Protein AF-A0A6N7ZSV8-F1 (afdb_monomer)

Sequence (243 aa):
MASIGAPDHVEIAGYISRADKYRLNDGARDRIAETRRRAVWSIEQNLDVIRVPDVPIWVEWRGLPSFMNGDQGKTGFLAVANPTAEQVVSFITAWEDGQGARHAYAFASINLAAAYHHAYEARRFFSKIQDESLERIMGLVMVTISDGFSDELSILTDGDHRVNEAAMRDGSAEIPFILGVLESVLSPGALTVEGEDSPRALGWSAPKRSLVDRGRDVLGIGNPLEFRRKLDRETETAAITLL

Nearest PDB structures (foldseek):
  3kx8-assembly1_B  TM=3.728E-01  e=4.065E+00  Streptantibioticus cattleyicolor
  1u1z-assembly1_C  TM=4.025E-01  e=8.422E+00  Pseudomonas aeruginosa

Mean predicted aligned error: 10.38 Å

Solvent-accessible surface area (backbone atoms only — not comparable to full-atom values): 13277 Å² total; per-residue (Å²): 132,83,76,88,69,37,69,64,61,59,51,53,52,55,42,62,74,66,26,54,46,35,27,47,35,71,70,29,46,52,52,43,53,48,34,51,75,76,40,33,37,58,44,46,40,39,44,56,50,49,69,70,49,95,55,31,36,32,41,33,40,64,68,52,64,43,97,84,65,40,63,79,26,47,36,33,36,42,39,33,52,38,94,89,40,96,51,26,38,31,34,36,39,32,37,35,54,103,88,44,81,48,62,41,62,10,36,27,34,36,46,46,68,60,32,35,56,46,9,56,42,44,71,74,71,52,72,82,47,53,67,64,30,49,52,53,52,53,72,56,44,49,72,48,64,50,70,52,45,50,52,46,51,34,66,78,51,82,59,54,68,67,54,59,57,50,29,45,48,58,26,51,70,51,47,70,54,51,51,43,47,44,33,33,73,59,32,88,70,36,43,39,81,46,78,88,53,87,53,26,32,32,38,62,38,76,69,92,60,58,72,78,63,49,66,50,67,80,64,70,61,80,52,78,70,58,56,52,59,50,49,57,51,52,55,53,52,58,58,64,76,75,114

pLDDT: mean 79.36, std 18.71, range [31.38, 96.62]

Radius of gyration: 18.97 Å; Cα contacts (8 Å, |Δi|>4): 371; chains: 1; bounding box: 47×33×58 Å

Structure (mmCIF, N/CA/C/O backbone):
data_AF-A0A6N7ZSV8-F1
#
_entry.id   AF-A0A6N7ZSV8-F1
#
loop_
_atom_site.group_PDB
_atom_site.id
_atom_site.type_symbol
_atom_site.label_atom_id
_atom_site.label_alt_id
_atom_site.label_comp_id
_atom_site.label_asym_id
_atom_site.label_entity_id
_atom_site.label_seq_id
_atom_site.pdbx_PDB_ins_code
_atom_site.Cartn_x
_atom_site.Cartn_y
_atom_site.Cartn_z
_atom_site.occupancy
_atom_site.B_iso_or_equiv
_atom_site.auth_seq_id
_atom_site.auth_comp_id
_atom_site.auth_asym_id
_atom_site.auth_atom_id
_atom_site.pdbx_PDB_model_num
ATOM 1 N N . MET A 1 1 ? 16.690 -10.878 -29.462 1.00 31.38 1 MET A N 1
ATOM 2 C CA . MET A 1 1 ? 16.448 -9.571 -28.820 1.00 31.38 1 MET A CA 1
ATOM 3 C C . MET A 1 1 ? 16.159 -9.855 -27.362 1.00 31.38 1 MET A C 1
ATOM 5 O O . MET A 1 1 ? 15.151 -10.493 -27.096 1.00 31.38 1 MET A O 1
ATOM 9 N N . ALA A 1 2 ? 17.077 -9.512 -26.456 1.00 32.44 2 ALA A N 1
ATOM 10 C CA . ALA A 1 2 ? 16.773 -9.521 -25.027 1.00 32.44 2 ALA A CA 1
ATOM 11 C C . ALA A 1 2 ? 15.667 -8.485 -24.791 1.00 32.44 2 ALA A C 1
ATOM 13 O O . ALA A 1 2 ? 15.744 -7.394 -25.361 1.00 32.44 2 ALA A O 1
ATOM 14 N N . SER A 1 3 ? 14.609 -8.836 -24.062 1.00 37.69 3 SER A N 1
ATOM 15 C CA . SER A 1 3 ? 13.610 -7.842 -23.677 1.00 37.69 3 SER A CA 1
ATOM 16 C C . SER A 1 3 ? 14.299 -6.786 -22.822 1.00 37.69 3 SER A C 1
ATOM 18 O O . SER A 1 3 ? 14.966 -7.125 -21.848 1.00 37.69 3 SER A O 1
ATOM 20 N N . ILE A 1 4 ? 14.161 -5.521 -23.208 1.00 53.38 4 ILE A N 1
ATOM 21 C CA . ILE A 1 4 ? 14.447 -4.396 -22.320 1.00 53.38 4 ILE A CA 1
ATOM 22 C C . ILE A 1 4 ? 13.361 -4.460 -21.241 1.00 53.38 4 ILE A C 1
ATOM 24 O O . ILE A 1 4 ? 12.178 -4.418 -21.581 1.00 53.38 4 ILE A O 1
ATOM 28 N N . GLY A 1 5 ? 13.762 -4.690 -19.995 1.00 74.25 5 GLY A N 1
ATOM 29 C CA . GLY A 1 5 ? 12.863 -4.770 -18.846 1.00 74.25 5 GLY A CA 1
ATOM 30 C C . GLY A 1 5 ? 13.384 -5.731 -17.783 1.00 74.25 5 GLY A C 1
ATOM 31 O O . GLY A 1 5 ? 13.696 -6.886 -18.090 1.00 74.25 5 GLY A O 1
ATOM 32 N N . ALA A 1 6 ? 13.471 -5.261 -16.542 1.00 86.69 6 ALA A N 1
ATOM 33 C CA . ALA A 1 6 ? 13.816 -6.076 -15.390 1.00 86.69 6 ALA A CA 1
ATOM 34 C C . ALA A 1 6 ? 12.839 -7.263 -15.245 1.00 86.69 6 ALA A C 1
ATOM 36 O O . ALA A 1 6 ? 11.636 -7.109 -15.500 1.00 86.69 6 ALA A O 1
ATOM 37 N N . PRO A 1 7 ? 13.311 -8.453 -14.814 1.00 88.44 7 PRO A N 1
ATOM 38 C CA . PRO A 1 7 ? 12.452 -9.617 -14.564 1.00 88.44 7 PRO A CA 1
ATOM 39 C C . PRO A 1 7 ? 11.287 -9.320 -13.610 1.00 88.44 7 PRO A C 1
ATOM 41 O O . PRO A 1 7 ? 10.213 -9.909 -13.739 1.00 88.44 7 PRO A O 1
ATOM 44 N N . ASP A 1 8 ? 11.482 -8.362 -12.707 1.00 90.88 8 ASP A N 1
ATOM 45 C CA . ASP A 1 8 ? 10.499 -7.824 -11.773 1.00 90.88 8 ASP A CA 1
ATOM 46 C C . ASP A 1 8 ? 9.189 -7.410 -12.467 1.00 90.88 8 ASP A C 1
ATOM 48 O O . ASP A 1 8 ? 8.104 -7.695 -11.959 1.00 90.88 8 ASP A O 1
ATOM 52 N N . HIS A 1 9 ? 9.251 -6.825 -13.673 1.00 91.25 9 HIS A N 1
ATOM 53 C CA . HIS A 1 9 ? 8.053 -6.486 -14.453 1.00 91.25 9 HIS A CA 1
ATOM 54 C C . HIS A 1 9 ? 7.184 -7.718 -14.749 1.00 91.25 9 HIS A C 1
ATOM 56 O O . HIS A 1 9 ? 5.953 -7.664 -14.655 1.00 91.25 9 HIS A O 1
ATOM 62 N N . VAL A 1 10 ? 7.817 -8.841 -15.099 1.00 90.50 10 VAL A N 1
ATOM 63 C CA . VAL A 1 10 ? 7.128 -10.103 -15.404 1.00 90.50 10 VAL A CA 1
ATOM 64 C C . VAL A 1 10 ? 6.524 -10.695 -14.135 1.00 90.50 10 VAL A C 1
ATOM 66 O O . VAL A 1 10 ? 5.395 -11.190 -14.162 1.00 90.50 10 VAL A O 1
ATOM 69 N N . GLU A 1 11 ? 7.241 -10.612 -13.015 1.00 90.94 11 GLU A N 1
ATOM 70 C CA . GLU A 1 11 ? 6.754 -11.099 -11.727 1.00 90.94 11 GLU A CA 1
ATOM 71 C C . GLU A 1 11 ? 5.524 -10.310 -11.250 1.00 90.94 11 GLU A C 1
ATOM 73 O O . GLU A 1 11 ? 4.492 -10.908 -10.925 1.00 90.94 11 GLU A O 1
ATOM 78 N N . ILE A 1 12 ? 5.577 -8.974 -11.306 1.00 91.56 12 ILE A N 1
ATOM 79 C CA . ILE A 1 12 ? 4.450 -8.091 -10.969 1.00 91.56 12 ILE A CA 1
ATOM 80 C C . ILE A 1 12 ? 3.233 -8.412 -11.842 1.00 91.56 12 ILE A C 1
ATOM 82 O O . ILE A 1 12 ? 2.127 -8.595 -11.324 1.00 91.56 12 ILE A O 1
ATOM 86 N N . ALA A 1 13 ? 3.419 -8.546 -13.159 1.00 90.06 13 ALA A N 1
ATOM 87 C CA . ALA A 1 13 ? 2.342 -8.932 -14.069 1.00 90.06 13 ALA A CA 1
ATOM 88 C C . ALA A 1 13 ? 1.750 -10.307 -13.703 1.00 90.06 13 ALA A C 1
ATOM 90 O O . ALA A 1 13 ? 0.527 -10.495 -13.712 1.00 90.06 13 ALA A O 1
ATOM 91 N N . GLY A 1 14 ? 2.606 -11.254 -13.312 1.00 90.56 14 GLY A N 1
ATOM 92 C CA . GLY A 1 14 ? 2.216 -12.571 -12.820 1.00 90.56 14 GLY A CA 1
ATOM 93 C C . GLY A 1 14 ? 1.348 -12.508 -11.560 1.00 90.56 14 GLY A C 1
ATOM 94 O O . GLY A 1 14 ? 0.345 -13.225 -11.476 1.00 90.56 14 GLY A O 1
ATOM 95 N N . TYR A 1 15 ? 1.674 -11.646 -10.595 1.00 94.25 15 TYR A N 1
ATOM 96 C CA . TYR A 1 15 ? 0.838 -11.430 -9.410 1.00 94.25 15 TYR A CA 1
ATOM 97 C C . TYR A 1 15 ? -0.491 -10.757 -9.756 1.00 94.25 15 TYR A C 1
ATOM 99 O O . TYR A 1 15 ? -1.536 -11.259 -9.349 1.00 94.25 15 TYR A O 1
ATOM 107 N N . ILE A 1 16 ? -0.487 -9.698 -10.572 1.00 90.94 16 ILE A N 1
ATOM 108 C CA . ILE A 1 16 ? -1.715 -9.000 -10.997 1.00 90.94 16 ILE A CA 1
ATOM 109 C C . ILE A 1 16 ? -2.677 -9.949 -11.725 1.00 90.94 16 ILE A C 1
ATOM 111 O O . ILE A 1 16 ? -3.896 -9.846 -11.570 1.00 90.94 16 ILE A O 1
ATOM 115 N N . SER A 1 17 ? -2.159 -10.886 -12.525 1.00 88.69 17 SER A N 1
ATOM 116 C CA . SER A 1 17 ? -2.996 -11.850 -13.254 1.00 88.69 17 SER A CA 1
ATOM 117 C C . SER A 1 17 ? -3.768 -12.806 -12.335 1.00 88.69 17 SER A C 1
ATOM 119 O O . SER A 1 17 ? -4.871 -13.221 -12.685 1.00 88.69 17 SER A O 1
ATOM 121 N N . ARG A 1 18 ? -3.214 -13.104 -11.153 1.00 93.38 18 ARG A N 1
ATOM 122 C CA . ARG A 1 18 ? -3.757 -14.040 -10.154 1.00 93.38 18 ARG A CA 1
ATOM 123 C C . ARG A 1 18 ? -4.402 -13.340 -8.958 1.00 93.38 18 ARG A C 1
ATOM 125 O O . ARG A 1 18 ? -4.864 -14.018 -8.048 1.00 93.38 18 ARG A O 1
ATOM 132 N N . ALA A 1 19 ? -4.390 -12.010 -8.945 1.00 93.88 19 ALA A N 1
ATOM 133 C CA . ALA A 1 19 ? -4.879 -11.235 -7.824 1.00 93.88 19 ALA A CA 1
ATOM 134 C C . ALA A 1 19 ? -6.405 -11.250 -7.736 1.00 93.88 19 ALA A C 1
ATOM 136 O O . ALA A 1 19 ? -7.096 -11.176 -8.757 1.00 93.88 19 ALA A O 1
ATOM 137 N N . ASP A 1 20 ? -6.916 -11.215 -6.510 1.00 92.38 20 ASP A N 1
ATOM 138 C CA . ASP A 1 20 ? -8.278 -10.771 -6.255 1.00 92.38 20 ASP A CA 1
ATOM 139 C C . ASP A 1 20 ? -8.373 -9.275 -6.563 1.00 92.38 20 ASP A C 1
ATOM 141 O O . ASP A 1 20 ? -7.635 -8.458 -6.006 1.00 92.38 20 ASP A O 1
ATOM 145 N N . LYS A 1 21 ? -9.265 -8.915 -7.492 1.00 91.75 21 LYS A N 1
ATOM 146 C CA . LYS A 1 21 ? -9.353 -7.555 -8.037 1.00 91.75 21 LYS A CA 1
ATOM 147 C C . LYS A 1 21 ? -10.554 -6.813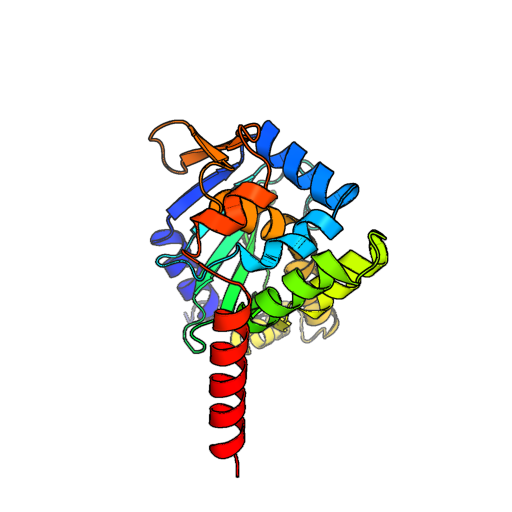 -7.482 1.00 91.75 21 LYS A C 1
ATOM 149 O O . LYS A 1 21 ? -11.696 -7.246 -7.651 1.00 91.75 21 LYS A O 1
ATOM 154 N N . TYR A 1 22 ? -10.287 -5.643 -6.923 1.00 91.19 22 TYR A N 1
ATOM 155 C CA . TYR A 1 22 ? -11.272 -4.759 -6.327 1.00 91.19 22 TYR A CA 1
ATOM 156 C C . TYR A 1 22 ? -11.181 -3.355 -6.912 1.00 91.19 22 TYR A C 1
ATOM 158 O O . TYR A 1 22 ? -10.102 -2.883 -7.265 1.00 91.19 22 TYR A O 1
ATOM 166 N N . ARG A 1 23 ? -12.318 -2.663 -6.975 1.00 91.44 23 ARG A N 1
ATOM 167 C CA . ARG A 1 23 ? -12.404 -1.250 -7.341 1.00 91.44 23 ARG A CA 1
ATOM 168 C C . ARG A 1 23 ? -13.088 -0.478 -6.225 1.00 91.44 23 ARG A C 1
ATOM 170 O O . ARG A 1 23 ? -14.247 -0.742 -5.928 1.00 91.44 23 ARG A O 1
ATOM 177 N N . LEU A 1 24 ? -12.408 0.502 -5.641 1.00 90.12 24 LEU A N 1
ATOM 178 C CA . LEU A 1 24 ? -13.038 1.419 -4.694 1.00 90.12 24 LEU A CA 1
ATOM 179 C C . LEU A 1 24 ? -14.025 2.310 -5.442 1.00 90.12 24 LEU A C 1
ATOM 181 O O . LEU A 1 24 ? -13.660 2.955 -6.430 1.00 90.12 24 LEU A O 1
ATOM 185 N N . ASN A 1 25 ? -15.267 2.357 -4.964 1.00 88.12 25 ASN A N 1
ATOM 186 C CA . ASN A 1 25 ? -16.210 3.357 -5.441 1.00 88.12 25 ASN A CA 1
ATOM 187 C C . ASN A 1 25 ? -15.860 4.745 -4.875 1.00 88.12 25 ASN A C 1
ATOM 189 O O . ASN A 1 25 ? -15.078 4.873 -3.926 1.00 88.12 25 ASN A O 1
ATOM 193 N N . ASP A 1 26 ? -16.444 5.792 -5.460 1.00 86.12 26 ASP A N 1
ATOM 194 C CA . ASP A 1 26 ? -16.131 7.180 -5.102 1.00 86.12 26 ASP A CA 1
ATOM 195 C C . ASP A 1 26 ? -16.370 7.464 -3.611 1.00 86.12 26 ASP A C 1
ATOM 197 O O . ASP A 1 26 ? -15.546 8.102 -2.962 1.00 86.12 26 ASP A O 1
ATOM 201 N N . GLY A 1 27 ? -17.442 6.916 -3.031 1.00 85.00 27 GLY A N 1
ATOM 202 C CA . GLY A 1 27 ? -17.765 7.106 -1.617 1.00 85.00 27 GLY A CA 1
ATOM 203 C C . GLY A 1 27 ? -16.734 6.488 -0.666 1.00 85.00 27 GLY A C 1
ATOM 204 O O . GLY A 1 27 ? -16.312 7.139 0.292 1.00 85.00 27 GLY A O 1
ATOM 205 N N . ALA A 1 28 ? -16.301 5.250 -0.926 1.00 86.38 28 ALA A N 1
ATOM 206 C CA . ALA A 1 28 ? -15.257 4.587 -0.141 1.00 86.38 28 ALA A CA 1
ATOM 207 C C . ALA A 1 28 ? -13.914 5.305 -0.282 1.00 86.38 28 ALA A C 1
ATOM 209 O O . ALA A 1 28 ? -13.263 5.613 0.719 1.00 86.38 28 ALA A O 1
ATOM 210 N N . ARG A 1 29 ? -13.541 5.635 -1.521 1.00 89.25 29 ARG A N 1
ATOM 211 C CA . ARG A 1 29 ? -12.333 6.394 -1.849 1.00 89.25 29 ARG A CA 1
ATOM 212 C C . ARG A 1 29 ? -12.285 7.720 -1.091 1.00 89.25 29 ARG A C 1
ATOM 214 O O . ARG A 1 29 ? -11.306 7.989 -0.399 1.00 89.25 29 ARG A O 1
ATOM 221 N N . ASP A 1 30 ? -13.339 8.528 -1.185 1.00 87.25 30 ASP A N 1
ATOM 222 C CA . ASP A 1 30 ? -13.387 9.858 -0.573 1.00 87.25 30 ASP A CA 1
ATOM 223 C C . ASP A 1 30 ? -13.354 9.774 0.952 1.00 87.25 30 ASP A C 1
ATOM 225 O O . ASP A 1 30 ? -12.707 10.588 1.611 1.00 87.25 30 ASP A O 1
ATOM 229 N N . ARG A 1 31 ? -13.985 8.748 1.532 1.00 85.94 31 ARG A N 1
ATOM 230 C CA . ARG A 1 31 ? -13.962 8.526 2.979 1.00 85.94 31 ARG A CA 1
ATOM 231 C C . ARG A 1 31 ? -12.576 8.149 3.497 1.00 85.94 31 ARG A C 1
ATOM 233 O O . ARG A 1 31 ? -12.170 8.635 4.558 1.00 85.94 31 ARG A O 1
ATOM 240 N N . ILE A 1 32 ? -11.850 7.307 2.767 1.00 88.81 32 ILE A N 1
ATOM 241 C CA . ILE A 1 32 ? -10.476 6.929 3.117 1.00 88.81 32 ILE A CA 1
ATOM 242 C C . ILE A 1 32 ? -9.543 8.129 2.920 1.00 88.81 32 ILE A C 1
ATOM 244 O O . ILE A 1 32 ? -8.746 8.436 3.807 1.00 88.81 32 ILE A O 1
ATOM 248 N N . ALA A 1 33 ? -9.697 8.878 1.823 1.00 88.19 33 ALA A N 1
ATOM 249 C CA . ALA A 1 33 ? -8.923 10.092 1.566 1.00 88.19 33 ALA A CA 1
ATOM 250 C C . ALA A 1 33 ? -9.135 11.151 2.658 1.00 88.19 33 ALA A C 1
ATOM 252 O O . ALA A 1 33 ? -8.180 11.768 3.128 1.00 88.19 33 ALA A O 1
ATOM 253 N N . GLU A 1 34 ? -10.374 11.333 3.105 1.00 87.31 34 GLU A N 1
ATOM 254 C CA . GLU A 1 34 ? -10.710 12.232 4.204 1.00 87.31 34 GLU A CA 1
ATOM 255 C C . GLU A 1 34 ? -10.117 11.755 5.536 1.00 87.31 34 GLU A C 1
ATOM 257 O O . GLU A 1 34 ? -9.558 12.560 6.281 1.00 87.31 34 GLU A O 1
ATOM 262 N N . THR A 1 35 ? -10.172 10.450 5.825 1.00 87.19 35 THR A N 1
ATOM 263 C CA . THR A 1 35 ? -9.526 9.869 7.016 1.00 87.19 35 THR A CA 1
ATOM 264 C C . THR A 1 35 ? -8.024 10.130 6.995 1.00 87.19 35 THR A C 1
ATOM 266 O O . THR A 1 35 ? -7.489 10.633 7.976 1.00 87.19 35 THR A O 1
ATOM 269 N N . ARG A 1 36 ? -7.354 9.902 5.860 1.00 87.56 36 ARG A N 1
ATOM 270 C CA . ARG A 1 36 ? -5.935 10.233 5.679 1.00 87.56 36 ARG A CA 1
ATOM 271 C C . ARG A 1 36 ? -5.650 11.714 5.958 1.00 87.56 36 ARG A C 1
ATOM 273 O O . ARG A 1 36 ? -4.657 12.024 6.600 1.00 87.56 36 ARG A O 1
ATOM 280 N N . ARG A 1 37 ? -6.492 12.635 5.479 1.00 86.31 37 ARG A N 1
ATOM 281 C CA . ARG A 1 37 ? -6.268 14.086 5.640 1.00 86.31 37 ARG A CA 1
ATOM 282 C C . ARG A 1 37 ? -6.565 14.593 7.044 1.00 86.31 37 ARG A C 1
ATOM 284 O O . ARG A 1 37 ? -5.912 15.522 7.498 1.00 86.31 37 ARG A O 1
ATOM 291 N N . ARG A 1 38 ? -7.598 14.060 7.700 1.00 85.81 38 ARG A N 1
ATOM 292 C CA . ARG A 1 38 ? -8.128 14.642 8.941 1.00 85.81 38 ARG A CA 1
ATOM 293 C C . ARG A 1 38 ? -7.885 13.808 10.183 1.00 85.81 38 ARG A C 1
ATOM 295 O O . ARG A 1 38 ? -7.926 14.371 11.270 1.00 85.81 38 ARG A O 1
ATOM 302 N N . ALA A 1 39 ? -7.657 12.510 10.032 1.00 90.00 39 ALA A N 1
ATOM 303 C CA . ALA A 1 39 ? -7.602 11.545 11.121 1.00 90.00 39 ALA A CA 1
ATOM 304 C C . ALA A 1 39 ? -6.615 10.402 10.829 1.00 90.00 39 ALA A C 1
ATOM 306 O O . ALA A 1 39 ? -6.934 9.239 11.061 1.00 90.00 39 ALA A O 1
ATOM 307 N N . VAL A 1 40 ? -5.415 10.719 10.328 1.00 90.56 40 VAL A N 1
ATOM 308 C CA . VAL A 1 40 ? -4.375 9.721 10.006 1.00 90.56 40 VAL A CA 1
ATOM 309 C C . VAL A 1 40 ? -3.994 8.844 11.208 1.00 90.56 40 VAL A C 1
ATOM 311 O O . VAL A 1 40 ? -3.765 7.651 11.040 1.00 90.56 40 VAL A O 1
ATOM 314 N N . TRP A 1 41 ? -4.083 9.370 12.434 1.00 90.56 41 TRP A N 1
ATOM 315 C CA . TRP A 1 41 ? -3.925 8.582 13.665 1.00 90.56 41 TRP A CA 1
ATOM 316 C C . TRP A 1 41 ? -4.931 7.437 13.780 1.00 90.56 41 TRP A C 1
ATOM 318 O O . TRP A 1 41 ? -4.678 6.465 14.479 1.00 90.56 41 TRP A O 1
ATOM 328 N N . SER A 1 42 ? -6.088 7.529 13.120 1.00 91.25 42 SER A N 1
ATOM 329 C CA . SER A 1 42 ? -7.040 6.425 13.064 1.00 91.25 42 SER A CA 1
ATOM 330 C C . SER A 1 42 ? -6.504 5.278 12.217 1.00 91.25 42 SER A C 1
ATOM 332 O O . SER A 1 42 ? -6.780 4.142 12.564 1.00 91.25 42 SER A O 1
ATOM 334 N N . ILE A 1 43 ? -5.756 5.551 11.148 1.00 91.56 43 ILE A N 1
ATOM 335 C CA . ILE A 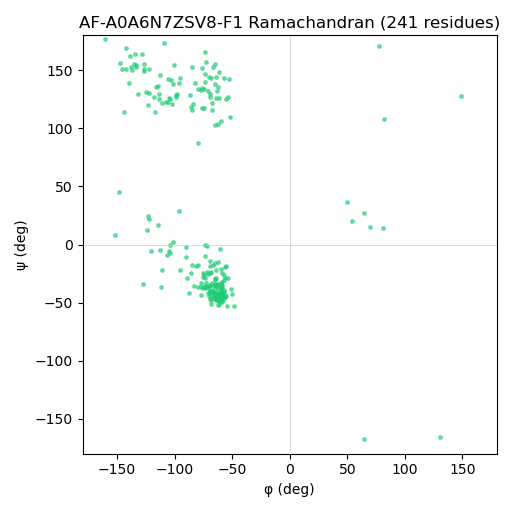1 43 ? -5.080 4.513 10.354 1.00 91.56 43 ILE A CA 1
ATOM 336 C C . ILE A 1 43 ? -3.973 3.908 11.228 1.00 91.56 43 ILE A C 1
ATOM 338 O O . ILE A 1 43 ? -3.973 2.723 11.526 1.00 91.56 43 ILE A O 1
ATOM 342 N N . GLU A 1 44 ? -3.120 4.749 11.822 1.00 94.69 44 GLU A N 1
ATOM 343 C CA . GLU A 1 44 ? -2.060 4.302 12.743 1.00 94.69 44 GLU A CA 1
ATOM 344 C C . GLU A 1 44 ? -2.563 3.353 13.852 1.00 94.69 44 GLU A C 1
ATOM 346 O O . GLU A 1 44 ? -1.941 2.341 14.171 1.00 94.69 44 GLU A O 1
ATOM 351 N N . GLN A 1 45 ? -3.721 3.667 14.434 1.00 94.19 45 GLN A N 1
ATOM 352 C CA . GLN A 1 45 ? -4.342 2.897 15.509 1.00 94.19 45 GLN A CA 1
ATOM 353 C C . GLN A 1 45 ? -4.965 1.573 15.071 1.00 94.19 45 GLN A C 1
ATOM 355 O O . GLN A 1 45 ? -5.384 0.821 15.951 1.00 94.19 45 GLN A O 1
ATOM 360 N N . ASN A 1 46 ? -5.087 1.304 13.772 1.00 91.81 46 ASN A N 1
ATOM 361 C CA . ASN A 1 46 ? -5.732 0.107 13.233 1.00 91.81 46 ASN A CA 1
ATOM 362 C C . ASN A 1 46 ? -4.815 -0.697 12.297 1.00 91.81 46 ASN A C 1
ATOM 364 O O . ASN A 1 46 ? -5.280 -1.651 11.674 1.00 91.81 46 ASN A O 1
ATOM 368 N N . LEU A 1 47 ? -3.509 -0.405 12.263 1.00 91.88 47 LEU A N 1
ATOM 369 C CA . LEU A 1 47 ? -2.544 -1.187 11.478 1.00 91.88 47 LEU A CA 1
ATOM 370 C C . LEU A 1 47 ? -2.532 -2.679 11.859 1.00 91.88 47 LEU A C 1
ATOM 372 O O . LEU A 1 47 ? -2.238 -3.535 11.029 1.00 91.88 47 LEU A O 1
ATOM 376 N N . ASP A 1 48 ? -2.916 -3.014 13.094 1.00 91.06 48 ASP A N 1
ATOM 377 C CA . ASP A 1 48 ? -3.076 -4.386 13.581 1.00 91.06 48 ASP A CA 1
ATOM 378 C C . ASP A 1 48 ? -4.291 -5.127 13.005 1.00 91.06 48 ASP A C 1
ATOM 380 O O . ASP A 1 48 ? -4.500 -6.296 13.335 1.00 91.06 48 ASP A O 1
ATOM 384 N N . VAL A 1 49 ? -5.101 -4.485 12.163 1.00 89.12 49 VAL A N 1
ATOM 385 C CA . VAL A 1 49 ? -6.173 -5.123 11.385 1.00 89.12 49 VAL A CA 1
ATOM 386 C C . VAL A 1 49 ? -5.637 -5.701 10.075 1.00 89.12 49 VAL A C 1
ATOM 388 O O . VAL A 1 49 ? -6.207 -6.661 9.559 1.00 89.12 49 VAL A O 1
ATOM 391 N N . ILE A 1 50 ? -4.521 -5.176 9.562 1.00 90.25 50 ILE A N 1
ATOM 392 C CA . ILE A 1 50 ? -3.895 -5.675 8.337 1.00 90.25 50 ILE A CA 1
ATOM 393 C C . ILE A 1 50 ? -3.398 -7.109 8.573 1.00 90.25 50 ILE A C 1
ATOM 395 O O . ILE A 1 50 ? -2.863 -7.460 9.630 1.00 90.25 50 ILE A O 1
ATOM 399 N N . ARG A 1 51 ? -3.616 -7.973 7.584 1.00 89.75 51 ARG A N 1
ATOM 400 C CA . ARG A 1 51 ? -3.213 -9.383 7.580 1.00 89.75 51 ARG A CA 1
ATOM 401 C C . ARG A 1 51 ? -2.410 -9.666 6.321 1.00 89.75 51 ARG A C 1
ATOM 403 O O . ARG A 1 51 ? -2.573 -8.973 5.318 1.00 89.75 51 ARG A O 1
ATOM 410 N N . VAL A 1 52 ? -1.558 -10.686 6.381 1.00 91.69 52 VAL A N 1
ATOM 411 C CA . VAL A 1 52 ? -0.905 -11.203 5.177 1.00 91.69 52 VAL A CA 1
ATOM 412 C C . VAL A 1 52 ? -1.995 -11.769 4.269 1.00 91.69 52 VAL A C 1
ATOM 414 O O . VAL A 1 52 ? -2.812 -12.555 4.751 1.00 91.69 52 VAL A O 1
ATOM 417 N N . PRO A 1 53 ? -2.071 -11.344 3.000 1.00 90.56 53 PRO A N 1
ATOM 418 C CA . PRO A 1 53 ? -3.116 -11.824 2.118 1.00 90.56 53 PRO A CA 1
ATOM 419 C C . PRO A 1 53 ? -2.783 -13.244 1.627 1.00 90.56 53 PRO A C 1
ATOM 421 O O . PRO A 1 53 ? -1.664 -13.497 1.183 1.00 90.56 53 PRO A O 1
ATOM 424 N N . ASP A 1 54 ? -3.758 -14.160 1.683 1.00 89.38 54 ASP A N 1
ATOM 425 C CA . ASP A 1 54 ? -3.593 -15.554 1.222 1.00 89.38 54 ASP A CA 1
ATOM 426 C C . ASP A 1 54 ? -3.337 -15.643 -0.294 1.00 89.38 54 ASP A C 1
ATOM 428 O O . ASP A 1 54 ? -2.688 -16.566 -0.789 1.00 89.38 54 ASP A O 1
ATOM 432 N N . VAL A 1 55 ? -3.858 -14.666 -1.040 1.00 92.62 55 VAL A N 1
ATOM 433 C CA . VAL A 1 55 ? -3.657 -14.474 -2.480 1.00 92.62 55 VAL A CA 1
ATOM 434 C C . VAL A 1 55 ? -3.323 -13.007 -2.753 1.00 92.62 55 VAL A C 1
ATOM 436 O O . VAL A 1 55 ? -3.735 -12.150 -1.976 1.00 92.62 55 VAL A O 1
ATOM 439 N N . PRO A 1 56 ? -2.616 -12.668 -3.847 1.00 95.50 56 PRO A N 1
ATOM 440 C CA . PRO A 1 56 ? -2.376 -11.273 -4.205 1.00 95.50 56 PRO A CA 1
ATOM 441 C C . 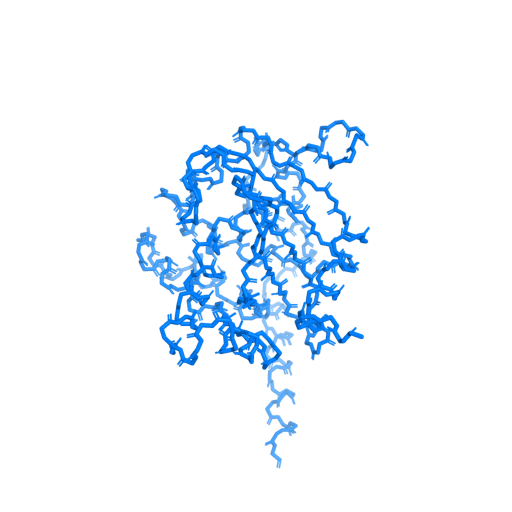PRO A 1 56 ? -3.677 -10.462 -4.263 1.00 95.50 56 PRO A C 1
ATOM 443 O O . PRO A 1 56 ? -4.700 -10.954 -4.735 1.00 95.50 56 PRO A O 1
ATOM 446 N N . ILE A 1 57 ? -3.638 -9.208 -3.822 1.00 94.62 57 ILE A N 1
ATOM 447 C CA . ILE A 1 57 ? -4.791 -8.303 -3.850 1.00 94.62 57 ILE A CA 1
ATOM 448 C C . ILE A 1 57 ? -4.454 -7.121 -4.748 1.00 94.62 57 ILE A C 1
ATOM 450 O O . ILE A 1 57 ? -3.446 -6.451 -4.545 1.00 94.62 57 ILE A O 1
ATOM 454 N N . TRP A 1 58 ? -5.314 -6.841 -5.720 1.00 95.12 58 TRP A N 1
ATOM 455 C CA . TRP A 1 58 ? -5.246 -5.644 -6.548 1.00 95.12 58 TRP A CA 1
ATOM 456 C C . TRP A 1 58 ? -6.426 -4.735 -6.222 1.00 95.12 58 TRP A C 1
ATOM 458 O O . TRP A 1 58 ? -7.578 -5.145 -6.377 1.00 95.12 58 TRP A O 1
ATOM 468 N N . VAL A 1 59 ? -6.159 -3.496 -5.813 1.00 93.81 59 VAL A N 1
ATOM 469 C CA . VAL A 1 59 ? -7.208 -2.498 -5.569 1.00 93.81 59 VAL A CA 1
ATOM 470 C C . VAL A 1 59 ? -6.973 -1.274 -6.435 1.00 93.81 59 VAL A C 1
ATOM 472 O O . VAL A 1 59 ? -5.879 -0.721 -6.430 1.00 93.81 59 VAL A O 1
ATOM 475 N N . GLU A 1 60 ? -8.007 -0.824 -7.146 1.00 92.56 60 GLU A N 1
ATOM 476 C CA . GLU A 1 60 ? -7.958 0.365 -8.003 1.00 92.56 60 GLU A CA 1
ATOM 477 C C . GLU A 1 60 ? -8.999 1.429 -7.625 1.00 92.56 60 GLU A C 1
ATOM 479 O O . GLU A 1 60 ? -10.089 1.121 -7.144 1.00 92.56 60 GLU A O 1
ATOM 484 N N . TRP A 1 61 ? -8.681 2.693 -7.893 1.00 90.25 61 TRP A N 1
ATOM 485 C CA . TRP A 1 61 ? -9.562 3.854 -7.774 1.00 90.25 61 TRP A CA 1
ATOM 486 C C . TRP A 1 61 ? -9.301 4.853 -8.911 1.00 90.25 61 TRP A C 1
ATOM 488 O O . TRP A 1 61 ? -8.344 4.742 -9.679 1.00 90.25 61 TRP A O 1
ATOM 498 N N . ARG A 1 62 ? -10.191 5.836 -9.048 1.00 86.56 62 ARG A N 1
ATOM 499 C CA . ARG A 1 62 ? -10.082 6.957 -9.999 1.00 86.56 62 ARG A CA 1
ATOM 500 C C . ARG A 1 62 ? -10.260 8.274 -9.261 1.00 86.56 62 ARG A C 1
ATOM 502 O O . ARG A 1 62 ? -10.797 8.254 -8.161 1.00 86.56 62 ARG A O 1
ATOM 509 N N . GLY A 1 63 ? -9.882 9.397 -9.866 1.00 70.75 63 GLY A N 1
ATOM 510 C CA . GLY A 1 63 ? -10.355 10.729 -9.455 1.00 70.75 63 GLY A CA 1
ATOM 511 C C . GLY A 1 63 ? -9.844 11.242 -8.105 1.00 70.75 63 GLY A C 1
ATOM 512 O O . GLY A 1 63 ? -10.401 12.196 -7.573 1.00 70.75 63 GLY A O 1
ATOM 513 N N . LEU A 1 64 ? -8.802 10.623 -7.544 1.00 68.06 64 LEU A N 1
ATOM 514 C CA . LEU A 1 64 ? -7.945 11.310 -6.583 1.00 68.06 64 LEU A CA 1
ATOM 515 C C . LEU A 1 64 ? -6.744 11.848 -7.354 1.00 68.06 64 LEU A C 1
ATOM 517 O O . LEU A 1 64 ? -6.216 11.098 -8.179 1.00 68.06 64 LEU A O 1
ATOM 521 N N . PRO A 1 65 ? -6.280 13.079 -7.075 1.00 56.75 65 PRO A N 1
ATOM 522 C CA . PRO A 1 65 ? -4.976 13.500 -7.543 1.00 56.75 65 PRO A CA 1
ATOM 523 C C . PRO A 1 65 ? -3.973 12.525 -6.943 1.00 56.75 65 PRO A C 1
ATOM 525 O O . PRO A 1 65 ? -3.722 12.548 -5.736 1.00 56.75 65 PRO A O 1
ATOM 528 N N . SER A 1 66 ? -3.447 11.625 -7.769 1.00 57.97 66 SER A N 1
ATOM 529 C CA . SER A 1 66 ? -2.259 10.899 -7.363 1.00 57.97 66 SER A CA 1
ATOM 530 C C . SER A 1 66 ? -1.130 11.915 -7.337 1.00 57.97 66 SER A C 1
ATOM 532 O O . SER A 1 66 ? -1.055 12.801 -8.201 1.00 57.97 66 SER A O 1
ATOM 534 N N . PHE A 1 67 ? -0.223 11.783 -6.372 1.00 56.59 67 PHE A N 1
ATOM 535 C CA . PHE A 1 67 ? 1.014 12.572 -6.391 1.00 56.59 67 PHE A CA 1
ATOM 536 C C . PHE A 1 67 ? 1.794 12.399 -7.707 1.00 56.59 67 PHE A C 1
ATOM 538 O O . PHE A 1 67 ? 2.625 13.236 -8.047 1.00 56.59 67 PHE A O 1
ATOM 545 N N . MET A 1 68 ? 1.486 11.327 -8.442 1.00 55.31 68 MET A N 1
ATOM 546 C CA . MET A 1 68 ? 2.135 10.893 -9.666 1.00 55.31 68 MET A CA 1
ATOM 547 C C . MET A 1 68 ? 1.550 11.478 -10.954 1.00 55.31 68 MET A C 1
ATOM 549 O O . MET A 1 68 ? 2.285 11.574 -11.931 1.00 55.31 68 MET A O 1
ATOM 553 N N . ASN A 1 69 ? 0.254 11.822 -11.011 1.00 53.81 69 ASN A N 1
ATOM 554 C CA . ASN A 1 69 ? -0.404 12.006 -12.313 1.00 53.81 69 ASN A CA 1
ATOM 555 C C . ASN A 1 69 ? -1.590 12.986 -12.377 1.00 53.81 69 ASN A C 1
ATOM 557 O O . ASN A 1 69 ? -2.259 13.073 -13.409 1.00 53.81 69 ASN A O 1
ATOM 561 N N . GLY A 1 70 ? -1.870 13.737 -11.308 1.00 53.44 7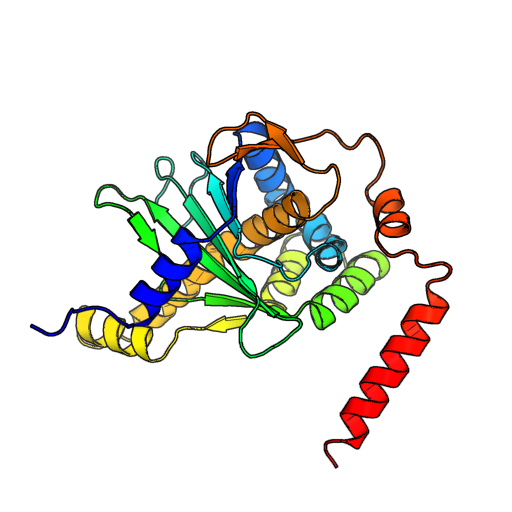0 GLY A N 1
ATOM 562 C CA . GLY A 1 70 ? -2.993 14.682 -11.296 1.00 53.44 70 GLY A CA 1
ATOM 563 C C . GLY A 1 70 ? -4.375 14.010 -11.412 1.00 53.44 70 GLY A C 1
ATOM 564 O O . GLY A 1 70 ? -4.518 12.803 -11.232 1.00 53.44 70 GLY A O 1
ATOM 565 N N . ASP A 1 71 ? -5.415 14.807 -11.676 1.00 55.31 71 ASP A N 1
ATOM 566 C CA . ASP A 1 71 ? -6.826 14.467 -11.389 1.00 55.31 71 ASP A CA 1
ATOM 567 C C . ASP A 1 71 ? -7.508 13.422 -12.307 1.00 55.31 71 ASP A C 1
ATOM 569 O O . ASP A 1 71 ? -8.681 13.113 -12.093 1.00 55.31 71 ASP A O 1
ATOM 573 N N . GLN A 1 72 ? -6.849 12.860 -13.331 1.00 55.62 72 GLN A N 1
ATOM 574 C CA . GLN A 1 72 ? -7.558 12.097 -14.385 1.00 55.62 72 GLN A CA 1
ATOM 575 C C . GLN A 1 72 ? -7.143 10.625 -14.567 1.00 55.62 72 GLN A C 1
ATOM 577 O O . GLN A 1 72 ? -7.793 9.904 -15.325 1.00 55.62 72 GLN A O 1
ATOM 582 N N . GLY A 1 73 ? -6.115 10.145 -13.860 1.00 70.44 73 GLY A N 1
ATOM 583 C CA . GLY A 1 73 ? -5.626 8.769 -13.995 1.00 70.44 73 GLY A CA 1
ATOM 584 C C . GLY A 1 73 ? -6.382 7.739 -13.147 1.00 70.44 73 GLY A C 1
ATOM 585 O O . GLY A 1 73 ? -6.920 8.037 -12.078 1.00 70.44 73 GLY A O 1
ATOM 586 N N . LYS A 1 74 ? -6.388 6.484 -13.608 1.00 84.25 74 LYS A N 1
ATOM 587 C CA . LYS A 1 74 ? -6.652 5.322 -12.750 1.00 84.25 74 LYS A CA 1
ATOM 588 C C . LYS A 1 74 ? -5.409 5.072 -11.897 1.00 84.25 74 LYS A C 1
ATOM 590 O O . LYS A 1 74 ? -4.305 5.056 -12.429 1.00 84.25 74 LYS A O 1
ATOM 595 N N . THR A 1 75 ? -5.572 4.846 -10.602 1.00 89.06 75 THR A N 1
ATOM 596 C CA . THR A 1 75 ? -4.479 4.476 -9.691 1.00 89.06 75 THR A CA 1
ATOM 597 C C . THR A 1 75 ? -4.869 3.211 -8.949 1.00 89.06 75 THR A C 1
ATOM 599 O O . THR A 1 75 ? -6.051 2.930 -8.766 1.00 89.06 75 THR A O 1
ATOM 602 N N . GLY A 1 76 ? -3.894 2.409 -8.564 1.00 92.19 76 GLY A N 1
ATOM 603 C CA . GLY A 1 76 ? -4.120 1.221 -7.770 1.00 92.19 76 GLY A CA 1
ATOM 604 C C . GLY A 1 76 ? -2.856 0.766 -7.074 1.00 92.19 76 GLY A C 1
ATOM 605 O O . GLY A 1 76 ? -1.781 1.332 -7.271 1.00 92.19 76 GLY A O 1
ATOM 606 N N . PHE A 1 77 ? -2.986 -0.278 -6.274 1.00 94.75 77 PHE A N 1
ATOM 607 C CA . PHE A 1 77 ? -1.836 -0.997 -5.758 1.00 94.75 77 PHE A CA 1
ATOM 608 C C . PHE A 1 77 ? -2.076 -2.498 -5.827 1.00 94.75 77 PHE A C 1
ATOM 610 O O . PHE A 1 77 ? -3.207 -2.983 -5.725 1.00 94.75 77 PHE A O 1
ATOM 617 N N . LEU A 1 78 ? -0.973 -3.218 -5.980 1.00 96.12 78 LEU A N 1
ATOM 618 C CA . LEU A 1 78 ? -0.890 -4.649 -5.750 1.00 96.12 78 LEU A CA 1
ATOM 619 C C . LEU A 1 78 ? -0.308 -4.858 -4.351 1.00 96.12 78 LEU A C 1
ATOM 621 O O . LEU A 1 78 ? 0.744 -4.297 -4.065 1.00 96.12 78 LEU A O 1
ATOM 625 N N . ALA A 1 79 ? -0.951 -5.667 -3.514 1.00 96.25 79 ALA A N 1
ATOM 626 C CA . ALA A 1 79 ? -0.411 -6.154 -2.248 1.00 96.25 79 ALA A CA 1
ATOM 627 C C . ALA A 1 79 ? -0.202 -7.669 -2.306 1.00 96.25 79 ALA A C 1
ATOM 629 O O . ALA A 1 79 ? -1.062 -8.410 -2.788 1.00 96.25 79 ALA A O 1
ATOM 630 N N . VAL A 1 80 ? 0.942 -8.126 -1.803 1.00 95.69 80 VAL A N 1
ATOM 631 C CA . VAL A 1 80 ? 1.360 -9.530 -1.796 1.00 95.69 80 VAL A CA 1
ATOM 632 C C . VAL A 1 80 ? 1.992 -9.898 -0.459 1.00 95.69 80 VAL A C 1
ATOM 634 O O . VAL A 1 80 ? 2.576 -9.055 0.226 1.00 95.69 80 VAL A O 1
ATOM 637 N N . ALA A 1 81 ? 1.896 -11.176 -0.098 1.00 94.81 81 ALA A N 1
ATOM 638 C CA . ALA A 1 81 ? 2.749 -11.750 0.931 1.00 94.81 81 ALA A CA 1
ATOM 639 C C . ALA A 1 81 ? 4.212 -11.674 0.478 1.00 94.81 81 ALA A C 1
ATOM 641 O O . ALA A 1 81 ? 4.524 -11.982 -0.675 1.00 94.81 81 ALA A O 1
ATOM 642 N N . ASN A 1 82 ? 5.108 -11.266 1.371 1.00 91.62 82 ASN A N 1
ATOM 643 C CA . ASN A 1 82 ? 6.527 -11.288 1.069 1.00 91.62 82 ASN A CA 1
ATOM 644 C C . ASN A 1 82 ? 7.024 -12.747 0.991 1.00 91.62 82 ASN A C 1
ATOM 646 O O . ASN A 1 82 ? 6.773 -13.520 1.918 1.00 91.62 82 ASN A O 1
ATOM 650 N N . PRO A 1 83 ? 7.742 -13.143 -0.075 1.00 85.06 83 PRO A N 1
ATOM 651 C CA . PRO A 1 83 ? 8.138 -14.537 -0.275 1.00 85.06 83 PRO A CA 1
ATOM 652 C C . PRO A 1 83 ? 9.190 -15.030 0.727 1.00 85.06 83 PRO A C 1
ATOM 654 O O . PRO A 1 83 ? 9.363 -16.238 0.872 1.00 85.06 83 PRO A O 1
ATOM 657 N N . THR A 1 84 ? 9.909 -14.128 1.401 1.00 87.00 84 THR A N 1
ATOM 658 C CA . THR A 1 84 ? 11.009 -14.471 2.315 1.00 87.00 84 THR A CA 1
ATOM 659 C C . THR A 1 84 ? 10.708 -14.162 3.781 1.00 87.00 84 THR A C 1
ATOM 661 O O . THR A 1 84 ? 11.514 -14.514 4.642 1.00 87.00 84 THR A O 1
ATOM 664 N N . ALA A 1 85 ? 9.560 -13.548 4.095 1.00 90.31 85 ALA A N 1
ATOM 665 C CA . ALA A 1 85 ? 9.198 -13.165 5.459 1.00 90.31 85 ALA A CA 1
ATOM 666 C C . ALA A 1 85 ? 7.691 -13.327 5.744 1.00 90.31 85 ALA A C 1
ATOM 668 O O . ALA A 1 85 ? 6.861 -12.573 5.239 1.00 90.31 85 ALA A O 1
ATOM 669 N N . GLU A 1 86 ? 7.350 -14.262 6.642 1.00 86.44 86 GLU A N 1
ATOM 670 C CA . GLU A 1 86 ? 5.972 -14.715 6.931 1.00 86.44 86 GLU A CA 1
ATOM 671 C C . GLU A 1 86 ? 5.019 -13.643 7.491 1.00 86.44 86 GLU A C 1
ATOM 673 O O . GLU A 1 86 ? 3.809 -13.843 7.502 1.00 86.44 86 GLU A O 1
ATOM 678 N N . GLN A 1 87 ? 5.533 -12.506 7.963 1.00 92.69 87 GLN A N 1
ATOM 679 C CA . GLN A 1 87 ? 4.725 -11.412 8.519 1.00 92.69 87 GLN A CA 1
ATOM 680 C C . GLN A 1 87 ? 4.962 -10.084 7.806 1.00 92.69 87 GLN A C 1
ATOM 682 O O . GLN A 1 87 ? 4.760 -9.021 8.389 1.00 92.69 87 GLN A O 1
ATOM 687 N N . VAL A 1 88 ? 5.411 -10.122 6.554 1.00 95.56 88 VAL A N 1
ATOM 688 C CA . VAL A 1 88 ? 5.627 -8.913 5.763 1.00 95.56 88 VAL A CA 1
ATOM 689 C C . VAL A 1 88 ? 4.642 -8.880 4.606 1.00 95.56 88 VAL A C 1
ATOM 691 O O . VAL A 1 88 ? 4.503 -9.842 3.852 1.00 95.56 88 VAL A O 1
ATOM 694 N N . VAL A 1 89 ? 3.963 -7.744 4.466 1.00 95.69 89 VAL A N 1
ATOM 695 C CA . VAL A 1 89 ? 3.165 -7.431 3.280 1.00 95.69 89 VAL A CA 1
ATOM 696 C C . VAL A 1 89 ? 3.949 -6.432 2.457 1.00 95.69 89 VAL A C 1
ATOM 698 O O . VAL A 1 89 ? 4.335 -5.379 2.968 1.00 95.69 89 VAL A O 1
ATOM 701 N N . SER A 1 90 ? 4.170 -6.766 1.193 1.00 95.69 90 SER A N 1
ATOM 702 C CA . SER A 1 90 ? 4.793 -5.880 0.218 1.00 95.69 90 SER A CA 1
ATOM 703 C C . SER A 1 90 ? 3.728 -5.367 -0.740 1.00 95.69 90 SER A C 1
ATOM 705 O O . SER A 1 90 ? 2.801 -6.092 -1.103 1.00 95.69 90 SER A O 1
ATOM 707 N N . PHE A 1 91 ? 3.836 -4.111 -1.146 1.00 94.38 91 PHE A N 1
ATOM 708 C CA . PHE A 1 91 ? 2.923 -3.510 -2.096 1.00 94.38 91 PHE A CA 1
ATOM 709 C C . PHE A 1 91 ? 3.630 -2.566 -3.060 1.00 94.38 91 PHE A C 1
ATOM 711 O O . PHE A 1 91 ? 4.657 -1.961 -2.753 1.00 94.38 91 PHE A O 1
ATOM 718 N N . ILE A 1 92 ? 3.056 -2.469 -4.255 1.00 94.38 92 ILE A N 1
ATOM 719 C CA . ILE A 1 92 ? 3.556 -1.653 -5.356 1.00 94.38 92 ILE A CA 1
ATOM 720 C C . ILE A 1 92 ? 2.411 -0.827 -5.929 1.00 94.38 92 ILE A C 1
ATOM 722 O O . ILE A 1 92 ? 1.329 -1.345 -6.224 1.00 94.38 92 ILE A O 1
ATOM 726 N N . THR A 1 93 ? 2.652 0.472 -6.066 1.00 92.88 93 THR A N 1
ATOM 727 C CA . THR A 1 93 ? 1.687 1.424 -6.619 1.00 92.88 93 THR A CA 1
ATOM 728 C C . THR A 1 93 ? 1.744 1.390 -8.140 1.00 92.88 93 THR A C 1
ATOM 730 O O . THR A 1 93 ? 2.823 1.359 -8.728 1.00 92.88 93 THR A O 1
ATOM 733 N N . ALA A 1 94 ? 0.586 1.441 -8.786 1.00 90.75 94 ALA A N 1
ATOM 734 C CA . ALA A 1 94 ? 0.458 1.545 -10.230 1.00 90.75 94 ALA A CA 1
ATOM 735 C C . ALA A 1 94 ? -0.552 2.611 -10.639 1.00 90.75 94 ALA A C 1
ATOM 737 O O . ALA A 1 94 ? -1.491 2.926 -9.908 1.00 90.75 94 ALA A O 1
ATOM 738 N N . TRP A 1 95 ? -0.355 3.178 -11.822 1.00 88.56 95 TRP A N 1
ATOM 739 C CA . TRP A 1 95 ? -1.218 4.211 -12.368 1.00 88.56 95 TRP A CA 1
ATOM 740 C C . TRP A 1 95 ? -1.297 4.128 -13.884 1.00 88.56 95 TRP A C 1
ATOM 742 O O . TRP A 1 95 ? -0.412 3.612 -14.553 1.00 88.56 95 TRP A O 1
ATOM 752 N N . GLU A 1 96 ? -2.379 4.651 -14.430 1.00 82.94 96 GLU A N 1
ATOM 753 C CA . GLU A 1 96 ? -2.532 4.882 -15.856 1.00 82.94 96 GLU A CA 1
ATOM 754 C C . GLU A 1 96 ? -2.223 6.349 -16.144 1.00 82.94 96 GLU A C 1
ATOM 756 O O . GLU A 1 96 ? -2.777 7.247 -15.499 1.00 82.94 96 GLU A O 1
ATOM 761 N N . ASP A 1 97 ? -1.316 6.586 -17.087 1.00 72.94 97 ASP A N 1
ATOM 762 C CA . ASP A 1 97 ? -1.072 7.890 -17.685 1.00 72.94 97 ASP A CA 1
ATOM 763 C C . ASP A 1 97 ? -1.560 7.924 -19.136 1.00 72.94 97 ASP A C 1
ATOM 765 O O . ASP A 1 97 ? -1.984 6.913 -19.694 1.00 72.94 97 ASP A O 1
ATOM 769 N N . GLY A 1 98 ? -1.522 9.099 -19.770 1.00 69.69 98 GLY A N 1
ATOM 770 C CA . GLY A 1 98 ? -1.928 9.246 -21.174 1.00 69.69 98 GLY A CA 1
ATOM 771 C C . GLY A 1 98 ? -1.103 8.411 -22.169 1.00 69.69 98 GLY A C 1
ATOM 772 O O . GLY A 1 98 ? -1.405 8.442 -23.358 1.00 69.69 98 GLY A O 1
ATOM 773 N N . GLN A 1 99 ? -0.062 7.705 -21.712 1.00 73.06 99 GLN A N 1
ATOM 774 C CA . GLN A 1 99 ? 0.767 6.777 -22.484 1.00 73.06 99 GLN A CA 1
ATOM 775 C C . GLN A 1 99 ? 0.492 5.300 -22.138 1.00 73.06 99 GLN A C 1
ATOM 777 O O . GLN A 1 99 ? 0.978 4.419 -22.845 1.00 73.06 99 GLN A O 1
ATOM 782 N N . GLY A 1 100 ? -0.291 5.011 -21.094 1.00 76.38 100 GLY A N 1
ATOM 783 C CA . GLY A 1 100 ? -0.710 3.666 -20.704 1.00 76.38 100 GLY A CA 1
ATOM 784 C C . GLY A 1 100 ? -0.504 3.360 -19.219 1.00 76.38 100 GLY A C 1
ATOM 785 O O . GLY A 1 100 ? -0.293 4.241 -18.388 1.00 76.38 100 GLY A O 1
ATOM 786 N N . ALA A 1 101 ? -0.591 2.076 -18.868 1.00 82.25 101 ALA A N 1
ATOM 787 C CA . ALA A 1 101 ? -0.385 1.612 -17.500 1.00 82.25 101 ALA A CA 1
ATOM 788 C C . ALA A 1 101 ? 1.107 1.595 -17.129 1.00 82.25 101 ALA A C 1
ATOM 790 O O . ALA A 1 101 ? 1.942 1.096 -17.882 1.00 82.25 101 ALA A O 1
ATOM 791 N N . ARG A 1 102 ? 1.419 2.103 -15.939 1.00 86.25 102 ARG A N 1
ATOM 792 C CA . ARG A 1 102 ? 2.745 2.170 -15.322 1.00 86.25 102 ARG A CA 1
ATOM 793 C C . ARG A 1 102 ? 2.675 1.718 -13.868 1.00 86.25 102 ARG A C 1
ATOM 795 O O . ARG A 1 102 ? 1.599 1.675 -13.271 1.00 86.25 102 ARG A O 1
ATOM 802 N N . HIS A 1 103 ? 3.828 1.415 -13.287 1.00 90.38 103 HIS A N 1
ATOM 803 C CA . HIS A 1 103 ? 3.966 1.177 -11.855 1.00 90.38 103 HIS A CA 1
ATOM 804 C C . HIS A 1 103 ? 5.231 1.826 -11.304 1.00 90.38 103 HIS A C 1
ATOM 806 O O . HIS A 1 103 ? 6.136 2.182 -12.056 1.00 90.38 103 HIS A O 1
ATOM 812 N N . ALA A 1 104 ? 5.275 1.986 -9.984 1.00 91.00 104 ALA A N 1
ATOM 813 C CA . ALA A 1 104 ? 6.460 2.446 -9.278 1.00 91.00 104 ALA A CA 1
ATOM 814 C C . ALA A 1 104 ? 7.594 1.426 -9.443 1.00 91.00 104 ALA A C 1
ATOM 816 O O . ALA A 1 104 ? 7.347 0.224 -9.446 1.00 91.00 104 ALA A O 1
ATOM 817 N N . TYR A 1 105 ? 8.834 1.896 -9.550 1.00 91.88 105 TYR A N 1
ATOM 818 C CA . TYR A 1 105 ? 10.014 1.023 -9.492 1.00 91.88 105 TYR A CA 1
ATOM 819 C C . TYR A 1 105 ? 10.376 0.639 -8.049 1.00 91.88 105 TYR A C 1
ATOM 821 O O . TYR A 1 105 ? 11.106 -0.320 -7.827 1.00 91.88 105 TYR A O 1
ATOM 829 N N . ALA A 1 106 ? 9.873 1.380 -7.059 1.00 93.69 106 ALA A N 1
ATOM 830 C CA . ALA A 1 106 ? 10.065 1.055 -5.655 1.00 93.69 106 ALA A CA 1
ATOM 831 C C . ALA A 1 106 ? 8.890 0.245 -5.089 1.00 93.69 106 ALA A C 1
ATOM 833 O O . ALA A 1 106 ? 7.721 0.503 -5.388 1.00 93.69 106 ALA A O 1
ATOM 834 N N . PHE A 1 107 ? 9.226 -0.695 -4.213 1.00 92.81 107 PHE A N 1
ATOM 835 C CA . PHE A 1 107 ? 8.312 -1.501 -3.421 1.00 92.81 107 PHE A CA 1
ATOM 836 C C . PHE A 1 107 ? 8.244 -0.940 -2.007 1.00 92.81 107 PHE A C 1
ATOM 838 O O . PHE A 1 107 ? 9.270 -0.619 -1.413 1.00 92.81 107 PHE A O 1
ATOM 845 N N . ALA A 1 108 ? 7.049 -0.880 -1.439 1.00 95.44 108 ALA A N 1
ATOM 846 C CA . ALA A 1 108 ? 6.854 -0.585 -0.029 1.00 95.44 108 ALA A CA 1
ATOM 847 C C . ALA A 1 108 ? 6.529 -1.881 0.720 1.00 95.44 108 ALA A C 1
ATOM 849 O O . ALA A 1 108 ? 5.840 -2.753 0.198 1.00 95.44 108 ALA A O 1
ATOM 850 N N . SER A 1 109 ? 7.047 -2.044 1.933 1.00 96.31 109 SER A N 1
ATOM 851 C CA . SER A 1 109 ? 6.846 -3.241 2.750 1.00 96.31 109 SER A CA 1
ATOM 852 C C . SER A 1 109 ? 6.617 -2.881 4.209 1.00 96.31 109 SER A C 1
ATOM 854 O O . SER A 1 109 ? 7.305 -2.023 4.757 1.00 96.31 109 SER A O 1
ATOM 856 N N . ILE A 1 110 ? 5.679 -3.570 4.855 1.00 96.56 110 ILE A N 1
ATOM 857 C CA . ILE A 1 110 ? 5.367 -3.394 6.275 1.00 96.56 110 ILE A CA 1
ATOM 858 C C . ILE A 1 110 ? 5.467 -4.729 7.011 1.00 96.56 110 ILE A C 1
ATOM 860 O O . ILE A 1 110 ? 4.913 -5.736 6.569 1.00 96.56 110 ILE A O 1
ATOM 864 N N . ASN A 1 111 ? 6.170 -4.732 8.146 1.00 96.06 111 ASN A N 1
ATOM 865 C CA . ASN A 1 111 ? 6.217 -5.871 9.061 1.00 96.06 111 ASN A CA 1
ATOM 866 C C . ASN A 1 111 ? 5.020 -5.812 10.021 1.00 96.06 111 ASN A C 1
ATOM 868 O O . ASN A 1 111 ? 4.909 -4.898 10.841 1.00 96.06 111 ASN A O 1
ATOM 872 N N . LEU A 1 112 ? 4.134 -6.802 9.936 1.00 93.31 112 LEU A N 1
ATOM 873 C CA . LEU A 1 112 ? 2.890 -6.850 10.695 1.00 93.31 112 LEU A CA 1
ATOM 874 C C . LEU A 1 112 ? 3.096 -7.109 12.194 1.00 93.31 112 LEU A C 1
ATOM 876 O O . LEU A 1 112 ? 2.272 -6.656 12.988 1.00 93.31 112 LEU A O 1
ATOM 880 N N . ALA A 1 113 ? 4.194 -7.752 12.610 1.00 90.81 113 ALA A N 1
ATOM 881 C CA . ALA A 1 113 ? 4.537 -7.887 14.030 1.00 90.81 113 ALA A CA 1
ATOM 882 C C . ALA A 1 113 ? 4.795 -6.511 14.658 1.00 90.81 113 ALA A C 1
ATOM 884 O O . ALA A 1 113 ? 4.253 -6.171 15.713 1.00 90.81 113 ALA A O 1
ATOM 885 N N . ALA A 1 114 ? 5.605 -5.701 13.969 1.00 93.31 114 ALA A N 1
ATOM 886 C CA . ALA A 1 114 ? 5.924 -4.342 14.387 1.00 93.31 114 ALA A CA 1
ATOM 887 C C . ALA A 1 114 ? 4.678 -3.449 14.330 1.00 93.31 114 ALA A C 1
ATOM 889 O O . ALA A 1 114 ? 4.384 -2.739 15.291 1.00 93.31 114 ALA A O 1
ATOM 890 N N . ALA A 1 115 ? 3.895 -3.552 13.252 1.00 93.38 115 ALA A N 1
ATOM 891 C CA . ALA A 1 115 ? 2.645 -2.817 13.091 1.00 93.38 115 ALA A CA 1
ATOM 892 C C . ALA A 1 115 ? 1.628 -3.132 14.204 1.00 93.38 115 ALA A C 1
ATOM 894 O O . ALA A 1 115 ? 0.952 -2.228 14.694 1.00 93.38 115 ALA A O 1
ATOM 895 N N . TYR A 1 116 ? 1.556 -4.390 14.655 1.00 91.81 116 TYR A N 1
ATOM 896 C CA . TYR A 1 116 ? 0.686 -4.794 15.758 1.00 91.81 116 TYR A CA 1
ATOM 897 C C . TYR A 1 116 ? 1.048 -4.083 17.067 1.00 91.81 116 TYR A C 1
ATOM 899 O O . TYR A 1 116 ? 0.185 -3.493 17.728 1.00 91.81 116 TYR A O 1
ATOM 907 N N . HIS A 1 117 ? 2.331 -4.125 17.445 1.00 89.94 117 HIS A N 1
ATOM 908 C CA . HIS A 1 117 ? 2.814 -3.444 18.645 1.00 89.94 117 HIS A CA 1
ATOM 909 C C . HIS A 1 117 ? 2.587 -1.931 18.544 1.00 89.94 117 HIS A C 1
ATOM 911 O O . HIS A 1 117 ? 2.057 -1.313 19.468 1.00 89.94 117 HIS A O 1
ATOM 917 N N . HIS A 1 118 ? 2.895 -1.355 17.382 1.00 95.62 118 HIS A N 1
ATOM 918 C CA . HIS A 1 118 ? 2.726 0.068 17.115 1.00 95.62 118 HIS A CA 1
ATOM 919 C C . HIS A 1 118 ? 1.274 0.529 17.249 1.00 95.62 118 HIS A C 1
ATOM 921 O O . HIS A 1 118 ? 1.003 1.512 17.933 1.00 95.62 118 HIS A O 1
ATOM 927 N N . ALA A 1 119 ? 0.314 -0.203 16.677 1.00 94.25 119 ALA A N 1
ATOM 928 C CA . ALA A 1 119 ? -1.107 0.129 16.790 1.00 94.25 119 ALA A CA 1
ATOM 929 C C . ALA A 1 119 ? -1.592 0.098 18.251 1.00 94.25 119 ALA A C 1
ATOM 931 O O . ALA A 1 119 ? -2.419 0.914 18.674 1.00 94.25 119 ALA A O 1
ATOM 932 N N . TYR A 1 120 ? -1.070 -0.828 19.065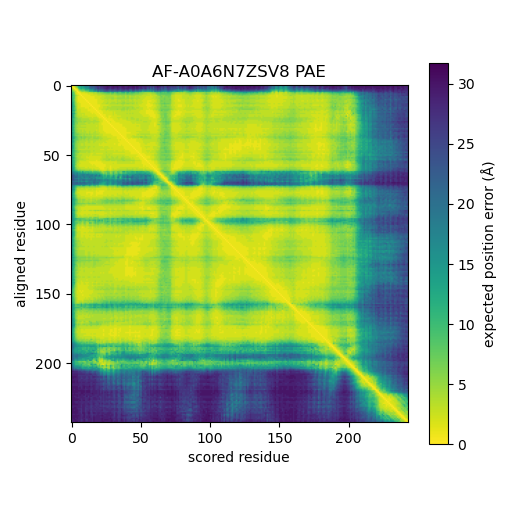 1.00 92.62 120 TYR A N 1
ATOM 933 C CA . TYR A 1 120 ? -1.341 -0.850 20.501 1.00 92.62 120 TYR A CA 1
ATOM 934 C C . TYR A 1 120 ? -0.825 0.413 21.206 1.00 92.62 120 TYR A C 1
ATOM 936 O O . TYR A 1 120 ? -1.575 1.018 21.981 1.00 92.62 120 TYR A O 1
ATOM 944 N N . GLU A 1 121 ? 0.405 0.840 20.921 1.00 95.38 121 GLU A N 1
ATOM 945 C CA . GLU A 1 121 ? 0.971 2.066 21.490 1.00 95.38 121 GLU A CA 1
ATOM 946 C C . GLU A 1 121 ? 0.236 3.318 21.003 1.00 95.38 121 GLU A C 1
ATOM 948 O O . GLU A 1 121 ? -0.129 4.172 21.815 1.00 95.38 121 GLU A O 1
ATOM 953 N N . ALA A 1 122 ? -0.109 3.379 19.716 1.00 94.62 122 ALA A N 1
ATOM 954 C CA . ALA A 1 122 ? -0.857 4.477 19.113 1.00 94.62 122 ALA A CA 1
ATOM 955 C C . ALA A 1 122 ? -2.233 4.694 19.755 1.00 94.62 122 ALA A C 1
ATOM 957 O O . ALA A 1 122 ? -2.722 5.822 19.853 1.00 94.62 122 ALA A O 1
ATOM 958 N N . ARG A 1 123 ? -2.878 3.625 20.235 1.00 93.62 123 ARG A N 1
ATOM 959 C CA . ARG A 1 123 ? -4.163 3.718 20.948 1.00 93.62 123 ARG A CA 1
ATOM 960 C C . ARG A 1 123 ? -4.031 4.231 22.379 1.00 93.62 123 ARG A C 1
ATOM 962 O O . ARG A 1 123 ? -5.016 4.734 22.919 1.00 93.62 123 ARG A O 1
ATOM 969 N N . ARG A 1 124 ? -2.865 4.073 23.011 1.00 92.94 124 ARG A N 1
ATOM 970 C CA . ARG A 1 124 ? -2.687 4.319 24.452 1.00 92.94 124 ARG A CA 1
ATOM 971 C C . ARG A 1 124 ? -1.825 5.523 24.789 1.00 92.94 124 ARG A C 1
ATOM 973 O O . ARG A 1 124 ? -2.103 6.177 25.791 1.00 92.94 124 ARG A O 1
ATOM 980 N N . PHE A 1 125 ? -0.785 5.775 24.007 1.00 94.50 125 PHE A N 1
ATOM 981 C CA . PHE A 1 125 ? 0.318 6.641 24.414 1.00 94.50 125 PHE A CA 1
ATOM 982 C C . PHE A 1 125 ? 0.621 7.749 23.411 1.00 94.50 125 PHE A C 1
ATOM 984 O O . PHE A 1 125 ? 1.006 8.837 23.829 1.00 94.50 125 PHE A O 1
ATOM 991 N N . PHE A 1 126 ? 0.450 7.505 22.110 1.00 95.44 126 PHE A N 1
ATOM 992 C CA . PHE A 1 126 ? 0.821 8.502 21.110 1.00 95.44 126 PHE A CA 1
ATOM 993 C C . PHE A 1 126 ? -0.185 9.647 21.003 1.00 95.44 126 PHE A C 1
ATOM 995 O O . PHE A 1 126 ? -1.384 9.505 21.264 1.00 95.44 126 PHE A O 1
ATOM 1002 N N . SER A 1 127 ? 0.333 10.806 20.596 1.00 94.44 127 SER A N 1
ATOM 1003 C CA . SER A 1 127 ? -0.484 11.964 20.266 1.00 94.44 127 SER A CA 1
ATOM 1004 C C . SER A 1 127 ? -1.355 11.667 19.035 1.00 94.44 127 SER A C 1
ATOM 1006 O O . SER A 1 127 ? -1.017 10.846 18.178 1.00 94.44 127 SER A O 1
ATOM 1008 N N . LYS A 1 128 ? -2.473 12.388 18.923 1.00 94.12 128 LYS A N 1
ATOM 1009 C CA . LYS A 1 128 ? -3.345 12.382 17.737 1.00 94.12 128 LYS A CA 1
ATOM 1010 C C . LYS A 1 128 ? -3.028 13.556 16.803 1.00 94.12 128 LYS A C 1
ATOM 1012 O O . LYS A 1 128 ? -3.924 14.085 16.152 1.00 94.12 128 LYS A O 1
ATOM 1017 N N . ILE A 1 129 ? -1.779 14.020 16.794 1.00 94.31 129 ILE A N 1
ATOM 1018 C CA . ILE A 1 129 ? -1.316 15.066 15.878 1.00 94.31 129 ILE A CA 1
ATOM 1019 C C . ILE A 1 129 ? -1.041 14.416 14.520 1.00 94.31 129 ILE A C 1
ATOM 1021 O O . ILE A 1 129 ? -0.448 13.341 14.454 1.00 94.31 129 ILE A O 1
ATOM 1025 N N . GLN A 1 130 ? -1.524 15.042 13.444 1.00 89.06 130 GLN A N 1
ATOM 1026 C CA . GLN A 1 130 ? -1.508 14.448 12.102 1.00 89.06 130 GLN A CA 1
ATOM 1027 C C . GLN A 1 130 ? -0.088 14.186 11.607 1.00 89.06 130 GLN A C 1
ATOM 1029 O O . GLN A 1 130 ? 0.216 13.054 11.243 1.00 89.06 130 GLN A O 1
ATOM 1034 N N . ASP A 1 131 ? 0.773 15.200 11.651 1.00 92.88 131 ASP A N 1
ATOM 1035 C CA . ASP A 1 131 ? 2.137 15.103 11.125 1.00 92.88 131 ASP A CA 1
ATOM 1036 C C . ASP A 1 131 ? 2.960 14.061 11.891 1.00 92.88 131 ASP A C 1
ATOM 1038 O O . ASP A 1 131 ? 3.569 13.191 11.279 1.00 92.88 131 ASP A O 1
ATOM 1042 N N . GLU A 1 132 ? 2.872 14.046 13.225 1.00 95.81 132 GLU A N 1
ATOM 1043 C CA . GLU A 1 132 ? 3.577 13.049 14.042 1.00 95.81 132 GLU A CA 1
ATOM 1044 C C . GLU A 1 132 ? 3.099 11.615 13.764 1.00 95.81 132 GLU A C 1
ATOM 1046 O O . GLU A 1 132 ? 3.881 10.667 13.778 1.00 95.81 132 GLU A O 1
ATOM 1051 N N . SER A 1 133 ? 1.797 11.436 13.538 1.00 94.81 133 SER A N 1
ATOM 1052 C CA . SER A 1 133 ? 1.228 10.131 13.206 1.00 94.81 133 SER A CA 1
ATOM 1053 C C . SER A 1 133 ? 1.652 9.672 11.814 1.00 94.81 133 SER A C 1
ATOM 1055 O O . SER A 1 133 ? 2.012 8.510 11.630 1.00 94.81 133 SER A O 1
ATOM 1057 N N . LEU A 1 134 ? 1.683 10.592 10.847 1.00 93.88 134 LEU A N 1
ATOM 1058 C CA . LEU A 1 134 ? 2.194 10.317 9.512 1.00 93.88 134 LEU A CA 1
ATOM 1059 C C . LEU A 1 134 ? 3.669 9.905 9.565 1.00 93.88 134 LEU A C 1
ATOM 1061 O O . LEU A 1 134 ? 4.017 8.874 9.002 1.00 93.88 134 LEU A O 1
ATOM 1065 N N . GLU A 1 135 ? 4.518 10.651 10.273 1.00 95.44 135 GLU A N 1
ATOM 1066 C CA . GLU A 1 135 ? 5.940 10.322 10.440 1.00 95.44 135 GLU A CA 1
ATOM 1067 C C . GLU A 1 135 ? 6.140 8.921 11.028 1.00 95.44 135 GLU A C 1
ATOM 1069 O O . GLU A 1 135 ? 6.935 8.137 10.510 1.00 95.44 135 GLU A O 1
ATOM 1074 N N . ARG A 1 136 ? 5.374 8.567 12.066 1.00 96.62 136 ARG A N 1
ATOM 1075 C CA . ARG A 1 136 ? 5.436 7.239 12.687 1.00 96.62 136 ARG A CA 1
ATOM 1076 C C . ARG A 1 136 ? 4.966 6.123 11.757 1.00 96.62 136 ARG A C 1
ATOM 1078 O O . ARG A 1 136 ? 5.638 5.099 11.679 1.00 96.62 136 ARG A O 1
ATOM 1085 N N . ILE A 1 137 ? 3.862 6.316 11.030 1.00 94.75 137 ILE A N 1
ATOM 1086 C CA . ILE A 1 137 ? 3.400 5.354 10.015 1.00 94.75 137 ILE A CA 1
ATOM 1087 C C . ILE A 1 137 ? 4.483 5.152 8.956 1.00 94.75 137 ILE A C 1
ATOM 1089 O O . ILE A 1 137 ? 4.825 4.017 8.635 1.00 94.75 137 ILE A O 1
ATOM 1093 N N . MET A 1 138 ? 5.031 6.242 8.418 1.00 95.06 138 MET A N 1
ATOM 1094 C CA . MET A 1 138 ? 6.055 6.167 7.377 1.00 95.06 138 MET A CA 1
ATOM 1095 C C . MET A 1 138 ? 7.331 5.497 7.898 1.00 95.06 138 MET A C 1
ATOM 1097 O O . MET A 1 138 ? 7.947 4.732 7.166 1.00 95.06 138 MET A O 1
ATOM 1101 N N . GLY A 1 139 ? 7.681 5.693 9.174 1.00 95.44 139 GLY A N 1
ATOM 1102 C CA . GL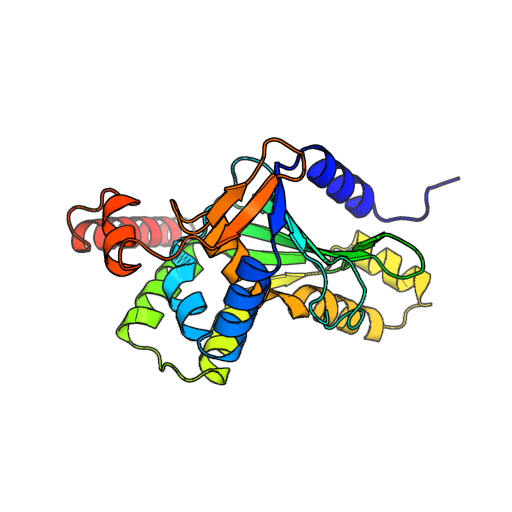Y A 1 139 ? 8.804 5.017 9.829 1.00 95.44 139 GLY A CA 1
ATOM 1103 C C . GLY A 1 139 ? 8.638 3.502 10.006 1.00 95.44 139 GLY A C 1
ATOM 1104 O O . GLY A 1 139 ? 9.632 2.807 10.206 1.00 95.44 139 GLY A O 1
ATOM 1105 N N . LEU A 1 140 ? 7.415 2.969 9.910 1.00 95.56 140 LEU A N 1
ATOM 1106 C CA . LEU A 1 140 ? 7.158 1.523 9.923 1.00 95.56 140 LEU A CA 1
ATOM 1107 C C . LEU A 1 140 ? 7.295 0.867 8.546 1.00 95.56 140 LEU A C 1
ATOM 1109 O O . LEU A 1 140 ? 7.363 -0.362 8.460 1.00 95.56 140 LEU A O 1
ATOM 1113 N N . VAL A 1 141 ? 7.270 1.661 7.474 1.00 96.19 141 VAL A N 1
ATOM 1114 C CA . VAL A 1 141 ? 7.242 1.154 6.105 1.00 96.19 141 VAL A CA 1
ATOM 1115 C C . VAL A 1 141 ? 8.624 1.273 5.486 1.00 96.19 141 VAL A C 1
ATOM 1117 O O . VAL A 1 141 ? 9.185 2.355 5.344 1.00 96.19 141 VAL A O 1
ATOM 1120 N N . MET A 1 142 ? 9.166 0.133 5.076 1.00 95.12 142 MET A N 1
ATOM 1121 C CA . MET A 1 142 ? 10.418 0.066 4.341 1.00 95.12 142 MET A CA 1
ATOM 1122 C C . MET A 1 142 ? 10.133 0.240 2.850 1.00 95.12 142 MET A C 1
ATOM 1124 O O . MET A 1 142 ? 9.303 -0.482 2.302 1.00 95.12 142 MET A O 1
ATOM 1128 N N . VAL A 1 143 ? 10.833 1.163 2.191 1.00 94.88 143 VAL A N 1
ATOM 1129 C CA . VAL A 1 143 ? 10.726 1.379 0.742 1.00 94.88 143 VAL A CA 1
ATOM 1130 C C . VAL A 1 143 ? 12.052 1.006 0.088 1.00 94.88 143 VAL A C 1
ATOM 1132 O O . VAL A 1 143 ? 13.102 1.492 0.505 1.00 94.88 143 VAL A O 1
ATOM 1135 N N . THR A 1 144 ? 12.015 0.108 -0.895 1.00 93.81 144 THR A N 1
ATOM 1136 C CA . THR A 1 144 ? 13.205 -0.446 -1.555 1.00 93.81 144 THR A CA 1
ATOM 1137 C C . THR A 1 144 ? 13.035 -0.492 -3.069 1.00 93.81 144 THR A C 1
ATOM 1139 O O . THR A 1 144 ? 11.922 -0.569 -3.577 1.00 93.81 144 THR A O 1
ATOM 1142 N N . ILE A 1 145 ? 14.146 -0.478 -3.803 1.00 92.62 145 ILE A N 1
ATOM 1143 C CA . ILE A 1 145 ? 14.201 -0.748 -5.244 1.00 92.62 145 ILE A CA 1
ATOM 1144 C C . ILE A 1 145 ? 15.045 -2.013 -5.398 1.00 92.62 145 ILE A C 1
ATOM 1146 O O . ILE A 1 145 ? 16.055 -2.152 -4.707 1.00 92.62 145 ILE A O 1
ATOM 1150 N N . SER A 1 146 ? 14.610 -2.949 -6.239 1.00 91.62 146 SER A N 1
ATOM 1151 C CA . SER A 1 146 ? 15.395 -4.149 -6.535 1.00 91.62 146 SER A CA 1
ATOM 1152 C C . SER A 1 146 ? 16.595 -3.814 -7.419 1.00 91.62 146 SER A C 1
ATOM 1154 O O . SER A 1 146 ? 16.569 -2.835 -8.166 1.00 91.62 146 SER A O 1
ATOM 1156 N N . ASP A 1 147 ? 17.633 -4.648 -7.385 1.00 91.12 147 ASP A N 1
ATOM 1157 C CA . ASP A 1 147 ? 18.818 -4.446 -8.226 1.00 91.12 147 ASP A CA 1
ATOM 1158 C C . ASP A 1 147 ? 18.445 -4.390 -9.716 1.00 91.12 147 ASP A C 1
ATOM 1160 O O . ASP A 1 147 ? 18.903 -3.503 -10.429 1.00 91.12 147 ASP A O 1
ATOM 1164 N N . GLY A 1 148 ? 17.524 -5.255 -10.165 1.00 91.31 148 GLY A N 1
ATOM 1165 C CA . GLY A 1 148 ? 17.043 -5.269 -11.550 1.00 91.31 148 GLY A CA 1
ATOM 1166 C C . GLY A 1 148 ? 16.400 -3.947 -11.974 1.00 91.31 148 GLY A C 1
ATOM 1167 O O . GLY A 1 148 ? 16.708 -3.426 -13.046 1.00 91.31 148 GLY A O 1
ATOM 1168 N N . PHE A 1 149 ? 15.558 -3.363 -11.119 1.00 92.81 149 PHE A N 1
ATOM 1169 C CA . PHE A 1 149 ? 14.975 -2.048 -11.372 1.00 92.81 149 PHE A CA 1
ATOM 1170 C C . PHE A 1 149 ? 15.981 -0.906 -11.251 1.00 92.81 149 PHE A C 1
ATOM 1172 O O . PHE A 1 149 ? 15.912 0.035 -12.036 1.00 92.81 149 PHE A O 1
ATOM 1179 N N . SER A 1 150 ? 16.931 -0.974 -10.319 1.00 90.94 150 SER A N 1
ATOM 1180 C CA . SER A 1 150 ? 17.996 0.029 -10.212 1.00 90.94 150 SER A CA 1
ATOM 1181 C C . SER A 1 150 ? 18.888 0.036 -11.459 1.00 90.94 150 SER A C 1
ATOM 1183 O O . SER A 1 150 ? 19.233 1.107 -11.964 1.00 90.94 150 SER A O 1
ATOM 1185 N N . ASP A 1 151 ? 19.236 -1.140 -11.982 1.00 90.12 151 ASP A N 1
ATOM 1186 C CA . ASP A 1 151 ? 20.002 -1.293 -13.220 1.00 90.12 151 ASP A CA 1
ATOM 1187 C C . ASP A 1 151 ? 19.219 -0.758 -14.422 1.00 90.12 151 ASP A C 1
ATOM 1189 O O . ASP A 1 151 ? 19.751 0.017 -15.219 1.00 90.12 151 ASP A O 1
ATOM 1193 N N . GLU A 1 152 ? 17.937 -1.115 -14.534 1.00 91.19 152 GLU A N 1
ATOM 1194 C CA . GLU A 1 152 ? 17.067 -0.619 -15.600 1.00 91.19 152 GLU A CA 1
ATOM 1195 C C . GLU A 1 152 ? 16.934 0.906 -15.570 1.00 91.19 152 GLU A C 1
ATOM 1197 O O . GLU A 1 152 ? 17.141 1.553 -16.597 1.00 91.19 152 GLU A O 1
ATOM 1202 N N . LEU A 1 153 ? 16.661 1.494 -14.402 1.00 90.19 153 LEU A N 1
ATOM 1203 C CA . LEU A 1 153 ? 16.606 2.947 -14.241 1.00 90.19 153 LEU A CA 1
ATOM 1204 C C . LEU A 1 153 ? 17.931 3.592 -14.649 1.00 90.19 153 LEU A C 1
ATOM 1206 O O . LEU A 1 153 ? 17.929 4.540 -15.429 1.00 90.19 153 LEU A O 1
ATOM 1210 N N . SER A 1 154 ? 19.057 3.032 -14.202 1.00 88.00 154 SER A N 1
ATOM 1211 C CA . SER A 1 154 ? 20.390 3.543 -14.536 1.00 88.00 154 SER A CA 1
ATOM 1212 C C . SER A 1 154 ? 20.656 3.531 -16.045 1.00 88.00 154 SER A C 1
ATOM 1214 O O . SER A 1 154 ? 21.254 4.474 -16.560 1.00 88.00 154 SER A O 1
ATOM 1216 N N . ILE A 1 155 ? 20.193 2.503 -16.765 1.00 88.38 155 ILE A N 1
ATOM 1217 C CA . ILE A 1 155 ? 20.303 2.411 -18.229 1.00 88.38 155 ILE A CA 1
ATOM 1218 C C . ILE A 1 155 ? 19.381 3.426 -18.914 1.00 88.38 155 ILE A C 1
ATOM 1220 O O . ILE A 1 155 ? 19.795 4.083 -19.866 1.00 88.38 155 ILE A O 1
ATOM 1224 N N . LEU A 1 156 ? 18.136 3.558 -18.452 1.00 87.12 156 LEU A N 1
ATOM 1225 C CA . LEU A 1 156 ? 17.139 4.442 -19.063 1.00 87.12 156 LEU A CA 1
ATOM 1226 C C . LEU A 1 156 ? 17.465 5.929 -18.886 1.00 87.12 156 LEU A C 1
ATOM 1228 O O . LEU A 1 156 ? 16.975 6.753 -19.660 1.00 87.12 156 LEU A O 1
ATOM 1232 N N . THR A 1 157 ? 18.255 6.279 -17.872 1.00 87.31 157 THR A N 1
ATOM 1233 C CA . THR A 1 157 ? 18.532 7.672 -17.505 1.00 87.31 157 THR A CA 1
ATOM 1234 C C . THR A 1 157 ? 20.014 8.026 -17.529 1.00 87.31 157 THR A C 1
ATOM 1236 O O . THR A 1 157 ? 20.422 8.969 -16.849 1.00 87.31 157 THR A O 1
ATOM 1239 N N . ASP A 1 158 ? 20.821 7.265 -18.275 1.00 86.31 158 ASP A N 1
ATOM 1240 C CA . ASP A 1 158 ? 22.265 7.477 -18.443 1.00 86.31 158 ASP A CA 1
ATOM 1241 C C . ASP A 1 158 ? 23.018 7.671 -17.104 1.00 86.31 158 ASP A C 1
ATOM 1243 O O . ASP A 1 158 ? 23.948 8.472 -16.993 1.00 86.31 158 ASP A O 1
ATOM 1247 N N . GLY A 1 159 ? 22.604 6.945 -16.059 1.00 79.44 159 GLY A N 1
ATOM 1248 C CA . GLY A 1 159 ? 23.232 6.962 -14.735 1.00 79.44 159 GLY A CA 1
ATOM 1249 C C . GLY A 1 159 ? 22.851 8.127 -13.808 1.00 79.44 159 GLY A C 1
ATOM 1250 O O . GLY A 1 159 ? 23.527 8.328 -12.799 1.00 79.44 159 GLY A O 1
ATOM 1251 N N . ASP A 1 160 ? 21.796 8.902 -14.091 1.00 85.25 160 ASP A N 1
ATOM 1252 C CA . ASP A 1 160 ? 21.325 9.952 -13.168 1.00 85.25 160 ASP A CA 1
ATOM 1253 C C . ASP A 1 160 ? 20.787 9.371 -11.842 1.00 85.25 160 ASP A C 1
ATOM 1255 O O . ASP A 1 160 ? 19.651 8.909 -11.746 1.00 85.25 160 ASP A O 1
ATOM 1259 N N . HIS A 1 161 ? 21.586 9.455 -10.776 1.00 74.56 161 HIS A N 1
ATOM 1260 C CA . HIS A 1 161 ? 21.236 8.934 -9.449 1.00 74.56 161 HIS A CA 1
ATOM 1261 C C . HIS A 1 161 ? 19.967 9.546 -8.827 1.00 74.56 161 HIS A C 1
ATOM 1263 O O . HIS A 1 161 ? 19.349 8.914 -7.969 1.00 74.56 161 HIS A O 1
ATOM 1269 N N . ARG A 1 162 ? 19.528 10.735 -9.268 1.00 84.62 162 ARG A N 1
ATOM 1270 C CA . ARG A 1 162 ? 18.290 11.376 -8.773 1.00 84.62 162 ARG A CA 1
ATOM 1271 C C . ARG A 1 162 ? 17.033 10.581 -9.135 1.00 84.62 162 ARG A C 1
ATOM 1273 O O . ARG A 1 162 ? 15.966 10.797 -8.564 1.00 84.62 162 ARG A O 1
ATOM 1280 N N . VAL A 1 163 ? 17.152 9.657 -10.081 1.00 85.56 163 VAL A N 1
ATOM 1281 C CA . VAL A 1 163 ? 16.052 8.820 -10.560 1.00 85.56 163 VAL A CA 1
ATOM 1282 C C . VAL A 1 163 ? 15.675 7.761 -9.529 1.00 85.56 163 VAL A C 1
ATOM 1284 O O . VAL A 1 163 ? 14.489 7.493 -9.350 1.00 85.56 163 VAL A O 1
ATOM 1287 N N . ASN A 1 164 ? 16.642 7.250 -8.763 1.00 83.81 164 ASN A N 1
ATOM 1288 C CA . ASN A 1 164 ? 16.352 6.341 -7.654 1.00 83.81 164 ASN A CA 1
ATOM 1289 C C . ASN A 1 164 ? 15.600 7.064 -6.526 1.00 83.81 164 ASN A C 1
ATOM 1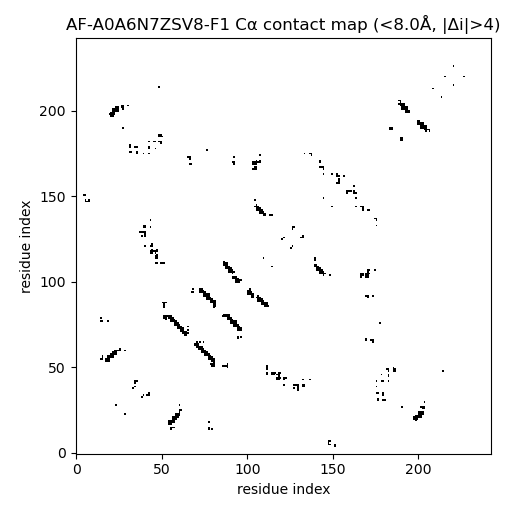291 O O . ASN A 1 164 ? 14.647 6.518 -5.975 1.00 83.81 164 ASN A O 1
ATOM 1295 N N . GLU A 1 165 ? 15.955 8.315 -6.220 1.00 85.38 165 GLU A N 1
ATOM 1296 C CA . GLU A 1 165 ? 15.208 9.132 -5.251 1.00 85.38 165 GLU A CA 1
ATOM 1297 C C . GLU A 1 165 ? 13.774 9.406 -5.723 1.00 85.38 165 GLU A C 1
ATOM 1299 O O . GLU A 1 165 ? 12.831 9.309 -4.934 1.00 85.38 165 GLU A O 1
ATOM 1304 N N . ALA A 1 166 ? 13.590 9.702 -7.015 1.00 86.44 166 ALA A N 1
ATOM 1305 C CA . ALA A 1 166 ? 12.264 9.854 -7.605 1.00 86.44 166 ALA A CA 1
ATOM 1306 C C . ALA A 1 166 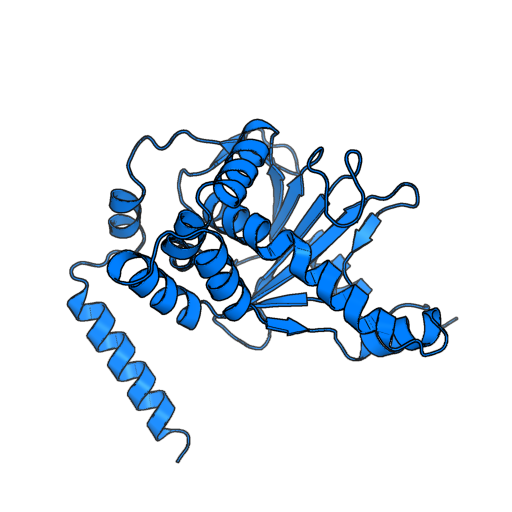? 11.457 8.551 -7.497 1.00 86.44 166 ALA A C 1
ATOM 1308 O O . ALA A 1 166 ? 10.343 8.578 -6.988 1.00 86.44 166 ALA A O 1
ATOM 1309 N N . ALA A 1 167 ? 12.041 7.405 -7.852 1.00 87.50 167 ALA A N 1
ATOM 1310 C CA . ALA A 1 167 ? 11.387 6.106 -7.731 1.00 87.50 167 ALA A CA 1
ATOM 1311 C C . ALA A 1 167 ? 10.974 5.777 -6.282 1.00 87.50 167 ALA A C 1
ATOM 1313 O O . ALA A 1 167 ? 9.861 5.300 -6.059 1.00 87.50 167 ALA A O 1
ATOM 1314 N N . MET A 1 168 ? 11.818 6.083 -5.289 1.00 89.12 168 MET A N 1
ATOM 1315 C CA . MET A 1 168 ? 11.483 5.925 -3.864 1.00 89.12 168 MET A CA 1
ATOM 1316 C C . MET A 1 168 ? 10.339 6.849 -3.431 1.00 89.12 168 MET A C 1
ATOM 1318 O O . MET A 1 168 ? 9.435 6.439 -2.696 1.00 89.12 168 MET A O 1
ATOM 1322 N N . ARG A 1 169 ? 10.347 8.105 -3.891 1.00 87.31 169 ARG A N 1
ATOM 1323 C CA . ARG A 1 169 ? 9.253 9.053 -3.641 1.00 87.31 169 ARG A CA 1
ATOM 1324 C C . ARG A 1 169 ? 7.942 8.536 -4.232 1.00 87.31 169 ARG A C 1
ATOM 1326 O O . ARG A 1 169 ? 6.913 8.566 -3.565 1.00 87.31 169 ARG A O 1
ATOM 1333 N N . ASP A 1 170 ? 7.992 8.011 -5.445 1.00 85.75 170 ASP A N 1
ATOM 1334 C CA . ASP A 1 170 ? 6.827 7.499 -6.157 1.00 85.75 170 ASP A CA 1
ATOM 1335 C C . ASP A 1 170 ? 6.247 6.248 -5.465 1.00 85.75 170 ASP A C 1
ATOM 1337 O O . ASP A 1 170 ? 5.030 6.124 -5.308 1.00 85.75 170 ASP A O 1
ATOM 1341 N N . GLY A 1 171 ? 7.108 5.352 -4.966 1.00 86.06 171 GLY A N 1
ATOM 1342 C CA . GLY A 1 171 ? 6.694 4.186 -4.175 1.00 86.06 171 GLY A CA 1
ATOM 1343 C C . GLY A 1 171 ? 6.138 4.534 -2.790 1.00 86.06 171 GLY A C 1
ATOM 1344 O O . GLY A 1 171 ? 5.337 3.777 -2.242 1.00 86.06 171 GLY A O 1
ATOM 1345 N N . SER A 1 172 ? 6.514 5.688 -2.230 1.00 88.81 172 SER A N 1
ATOM 1346 C CA . SER A 1 172 ? 6.098 6.103 -0.886 1.00 88.81 172 SER A CA 1
ATOM 1347 C C . SER A 1 172 ? 4.869 7.013 -0.845 1.00 88.81 172 SER A C 1
ATOM 1349 O O . SER A 1 172 ? 4.177 7.066 0.174 1.00 88.81 172 SER A O 1
ATOM 1351 N N . ALA A 1 173 ? 4.554 7.696 -1.947 1.00 84.88 173 ALA A N 1
ATOM 1352 C CA . ALA A 1 173 ? 3.580 8.783 -1.972 1.00 84.88 173 ALA A CA 1
ATOM 1353 C C . ALA A 1 173 ? 2.161 8.390 -1.513 1.00 84.88 173 ALA A C 1
ATOM 1355 O O . ALA A 1 173 ? 1.468 9.184 -0.871 1.00 84.88 173 ALA A O 1
ATOM 1356 N N . GLU A 1 174 ? 1.726 7.165 -1.814 1.00 89.38 174 GLU A N 1
ATOM 1357 C CA . GLU A 1 174 ? 0.365 6.701 -1.515 1.00 89.38 174 GLU A CA 1
ATOM 1358 C C . GLU A 1 174 ? 0.275 5.802 -0.272 1.00 89.38 174 GLU A C 1
ATOM 1360 O O . GLU A 1 174 ? -0.826 5.373 0.073 1.00 89.38 174 GLU A O 1
ATOM 1365 N N . ILE A 1 175 ? 1.382 5.552 0.446 1.00 93.06 175 ILE A N 1
ATOM 1366 C CA . ILE A 1 175 ? 1.432 4.608 1.581 1.00 93.06 175 ILE A CA 1
ATOM 1367 C C . ILE A 1 175 ? 0.280 4.819 2.582 1.00 93.06 175 ILE A C 1
ATOM 1369 O O . ILE A 1 175 ? -0.453 3.862 2.832 1.00 93.06 175 ILE A O 1
ATOM 1373 N N . PRO A 1 176 ? 0.024 6.028 3.126 1.00 91.06 176 PRO A N 1
ATOM 1374 C CA . PRO A 1 176 ? -1.037 6.193 4.120 1.00 91.06 176 PRO A CA 1
ATOM 1375 C C . PRO A 1 176 ? -2.430 5.890 3.559 1.00 91.06 176 PRO A C 1
ATOM 1377 O O . PRO A 1 176 ? -3.287 5.367 4.266 1.00 91.06 176 PRO A O 1
ATOM 1380 N N . PHE A 1 177 ? -2.665 6.215 2.283 1.00 91.81 177 PHE A N 1
ATOM 1381 C CA . PHE A 1 177 ? -3.928 5.894 1.627 1.00 91.81 177 PHE A CA 1
ATOM 1382 C C . PHE A 1 177 ? -4.058 4.380 1.431 1.00 91.81 177 PHE A C 1
ATOM 1384 O O . PHE A 1 177 ? -5.081 3.811 1.800 1.00 91.81 177 PHE A O 1
ATOM 1391 N N . ILE A 1 178 ? -3.005 3.724 0.934 1.00 94.44 178 ILE A N 1
ATOM 1392 C CA . ILE A 1 178 ? -2.940 2.270 0.735 1.00 94.44 178 ILE A CA 1
ATOM 1393 C C . ILE A 1 178 ? -3.199 1.521 2.044 1.00 94.44 178 ILE A C 1
ATOM 1395 O O . ILE A 1 178 ? -4.009 0.599 2.055 1.00 94.44 178 ILE A O 1
ATOM 1399 N N . LEU A 1 179 ? -2.585 1.937 3.155 1.00 94.06 179 LEU A N 1
ATOM 1400 C CA . LEU A 1 179 ? -2.814 1.317 4.464 1.00 94.06 179 LEU A CA 1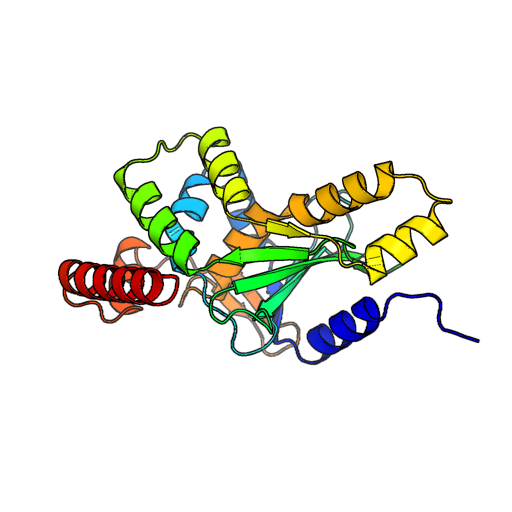
ATOM 1401 C C . LEU A 1 179 ? -4.277 1.457 4.908 1.00 94.06 179 LEU A C 1
ATOM 1403 O O . LEU A 1 179 ? -4.885 0.466 5.300 1.00 94.06 179 LEU A O 1
ATOM 1407 N N . GLY A 1 180 ? -4.887 2.636 4.741 1.00 91.25 180 GLY A N 1
ATOM 1408 C CA . GLY A 1 180 ? -6.316 2.823 5.021 1.00 91.25 180 GLY A CA 1
ATOM 1409 C C . GLY A 1 180 ? -7.233 1.970 4.131 1.00 91.25 180 GLY A C 1
ATOM 1410 O O . GLY A 1 180 ? -8.278 1.489 4.580 1.00 91.25 180 GLY A O 1
ATOM 1411 N N . VAL A 1 181 ? -6.841 1.732 2.874 1.00 91.94 181 VAL A N 1
ATOM 1412 C CA . VAL A 1 181 ? -7.539 0.794 1.982 1.00 91.94 181 VAL A CA 1
ATOM 1413 C C . VAL A 1 181 ? -7.371 -0.642 2.464 1.00 91.94 181 VAL A C 1
ATOM 1415 O O . VAL A 1 181 ? -8.370 -1.345 2.573 1.00 91.94 181 VAL A O 1
ATOM 1418 N N . LEU A 1 182 ? -6.151 -1.076 2.786 1.00 90.94 182 LEU A N 1
ATOM 1419 C CA . LEU A 1 182 ? -5.870 -2.424 3.283 1.00 90.94 182 LEU A CA 1
ATOM 1420 C C . LEU A 1 182 ? -6.633 -2.721 4.575 1.00 90.94 182 LEU A C 1
ATOM 1422 O O . LEU A 1 182 ? -7.268 -3.768 4.669 1.00 90.94 182 LEU A O 1
ATOM 1426 N N . GLU A 1 183 ? -6.655 -1.786 5.526 1.00 88.12 183 GLU A N 1
ATOM 1427 C CA . GLU A 1 183 ? -7.490 -1.882 6.726 1.00 88.12 183 GLU A CA 1
ATOM 1428 C C . GLU A 1 183 ? -8.961 -2.081 6.367 1.00 88.12 183 GLU A C 1
ATOM 1430 O O . GLU A 1 183 ? -9.632 -2.936 6.935 1.00 88.12 183 GLU A O 1
ATOM 1435 N N . SER A 1 184 ? -9.470 -1.323 5.397 1.00 83.19 184 SER A N 1
ATOM 1436 C CA . SER A 1 184 ? -10.880 -1.376 5.007 1.00 83.19 184 SER A CA 1
ATOM 1437 C C . SER A 1 184 ? -11.240 -2.659 4.245 1.00 83.19 184 SER A C 1
ATOM 1439 O O . SER A 1 184 ? -12.326 -3.201 4.436 1.00 83.19 184 SER A O 1
ATOM 1441 N N . VAL A 1 185 ? -10.342 -3.161 3.395 1.00 80.94 185 VAL A N 1
ATOM 1442 C CA . VAL A 1 185 ? -10.527 -4.402 2.622 1.00 80.94 185 VAL A CA 1
ATOM 1443 C C . VAL A 1 185 ? -10.449 -5.625 3.529 1.00 80.94 185 VAL A C 1
ATOM 1445 O O . VAL A 1 185 ? -11.251 -6.545 3.389 1.00 80.94 185 VAL A O 1
ATOM 1448 N N . LEU A 1 186 ? -9.502 -5.631 4.467 1.00 76.44 186 LEU A N 1
ATOM 1449 C CA . LEU A 1 186 ? -9.231 -6.777 5.335 1.00 76.44 186 LEU A CA 1
ATOM 1450 C C . LEU A 1 186 ? -10.044 -6.747 6.639 1.00 76.44 186 LEU A C 1
ATOM 1452 O O . LEU A 1 186 ? -10.091 -7.750 7.349 1.00 76.44 186 LEU A O 1
ATOM 1456 N N . SER A 1 187 ? -10.719 -5.635 6.957 1.00 71.56 187 SER A N 1
ATOM 1457 C CA . SER A 1 187 ? -11.632 -5.548 8.101 1.00 71.56 187 SER A CA 1
ATOM 1458 C C . SER A 1 187 ? -13.029 -6.078 7.752 1.00 71.56 187 SER A C 1
ATOM 1460 O O . SER A 1 187 ? -13.719 -5.510 6.895 1.00 71.56 187 SER A O 1
ATOM 1462 N N . PRO A 1 188 ? -13.527 -7.108 8.464 1.00 64.94 188 PRO A N 1
ATOM 1463 C CA . PRO A 1 188 ? -14.880 -7.605 8.263 1.00 64.94 188 PRO A CA 1
ATOM 1464 C C . PRO A 1 188 ? -15.935 -6.500 8.426 1.00 64.94 188 PRO A C 1
ATOM 1466 O O . PRO A 1 188 ? -16.013 -5.811 9.452 1.00 64.94 188 PRO A O 1
ATOM 1469 N N . GLY A 1 189 ? -16.769 -6.331 7.396 1.00 63.00 189 GLY A N 1
ATOM 1470 C CA . GLY A 1 189 ? -17.866 -5.363 7.388 1.00 63.00 189 GLY A CA 1
ATOM 1471 C C . GLY A 1 189 ? -17.418 -3.900 7.451 1.00 63.00 189 GLY A C 1
ATOM 1472 O O . GLY A 1 189 ? -18.134 -3.082 8.025 1.00 63.00 189 GLY A O 1
ATOM 1473 N N . ALA A 1 190 ? -16.214 -3.562 6.975 1.00 65.81 190 ALA A N 1
ATOM 1474 C CA . ALA A 1 190 ? -15.832 -2.174 6.693 1.00 65.81 190 ALA A CA 1
ATOM 1475 C C . ALA A 1 190 ? -16.232 -1.770 5.266 1.00 65.81 190 ALA A C 1
ATOM 1477 O O . ALA A 1 190 ? -16.823 -0.702 5.076 1.00 65.81 190 ALA A O 1
ATOM 1478 N N . LEU A 1 191 ? -16.031 -2.660 4.293 1.00 75.81 191 LEU A N 1
ATOM 1479 C CA . LEU A 1 191 ? -16.484 -2.476 2.916 1.00 75.81 191 LEU A CA 1
ATOM 1480 C C . LEU A 1 191 ? -17.581 -3.480 2.542 1.00 75.81 191 LEU A C 1
ATOM 1482 O O . LEU A 1 191 ? -17.592 -4.621 3.005 1.00 75.81 191 LEU A O 1
ATOM 1486 N N . THR A 1 192 ? -18.516 -3.043 1.702 1.00 75.00 192 THR A N 1
ATOM 1487 C CA . THR A 1 192 ? -19.497 -3.906 1.037 1.00 75.00 192 THR A CA 1
ATOM 1488 C C . THR A 1 192 ? -19.022 -4.223 -0.366 1.00 75.00 192 THR A C 1
ATOM 1490 O O . THR A 1 192 ? -18.688 -3.316 -1.125 1.00 75.00 192 THR A O 1
ATOM 1493 N N . VAL A 1 193 ? -19.021 -5.508 -0.711 1.00 77.56 193 VAL A N 1
ATOM 1494 C CA . VAL A 1 193 ? -18.809 -5.949 -2.089 1.00 77.56 193 VAL A CA 1
ATOM 1495 C C . VAL A 1 193 ? -20.097 -5.691 -2.869 1.00 77.56 193 VAL A C 1
ATOM 1497 O O . VAL A 1 193 ? -21.153 -6.223 -2.528 1.00 77.56 193 VAL A O 1
ATOM 1500 N N . GLU A 1 194 ? -20.009 -4.839 -3.880 1.00 76.06 194 GLU A N 1
ATOM 1501 C CA . GLU A 1 194 ? -21.094 -4.471 -4.783 1.00 76.06 194 GLU A CA 1
ATOM 1502 C C . GLU A 1 194 ? -20.869 -5.161 -6.138 1.00 76.06 194 GLU A C 1
ATOM 1504 O O . GLU A 1 194 ? -19.836 -4.975 -6.785 1.00 76.06 194 GLU A O 1
ATOM 1509 N N . GLY A 1 195 ? -21.854 -5.952 -6.572 1.00 65.25 195 GLY A N 1
ATOM 1510 C CA . GLY A 1 195 ? -21.812 -6.673 -7.846 1.00 65.25 195 GLY A CA 1
ATOM 1511 C C . GLY A 1 195 ? -20.947 -7.940 -7.839 1.00 65.25 195 GLY A C 1
ATOM 1512 O O . GLY A 1 195 ? -20.225 -8.236 -6.889 1.00 65.25 195 GLY A O 1
ATOM 1513 N N . GLU A 1 196 ? -21.054 -8.701 -8.928 1.00 66.75 196 GLU A N 1
ATOM 1514 C CA . GLU A 1 196 ? -20.283 -9.934 -9.164 1.00 66.75 196 GLU A CA 1
ATOM 1515 C C . GLU A 1 196 ? -19.159 -9.735 -10.197 1.00 66.75 196 GLU A C 1
ATOM 1517 O O . GLU A 1 196 ? -18.342 -10.632 -10.413 1.00 66.75 196 GLU A O 1
ATOM 1522 N N . ASP A 1 197 ? -19.092 -8.549 -10.813 1.00 69.44 197 ASP A N 1
ATOM 1523 C CA . ASP A 1 197 ? -18.118 -8.218 -11.850 1.00 69.44 197 ASP A CA 1
ATOM 1524 C C . ASP A 1 197 ? -16.685 -8.166 -11.301 1.00 69.44 197 ASP A C 1
ATOM 1526 O O . ASP A 1 197 ? -16.447 -7.869 -10.132 1.00 69.44 197 ASP A O 1
ATOM 1530 N N . SER A 1 198 ? -15.704 -8.437 -12.166 1.00 68.50 198 SER A N 1
ATOM 1531 C CA . SER A 1 198 ? -14.278 -8.298 -11.855 1.00 68.50 198 SER A CA 1
ATOM 1532 C C . SER A 1 198 ? -13.700 -7.075 -12.581 1.00 68.50 198 SER A C 1
ATOM 1534 O O . SER A 1 198 ? -13.765 -7.026 -13.812 1.00 68.50 198 SER A O 1
ATOM 1536 N N . PRO A 1 199 ? -13.109 -6.087 -11.879 1.00 73.25 199 PRO A N 1
ATOM 1537 C CA . PRO A 1 199 ? -12.928 -6.007 -10.427 1.00 73.25 199 PRO A CA 1
ATOM 1538 C C . PRO A 1 199 ? -14.241 -5.775 -9.669 1.00 73.25 199 PRO A C 1
ATOM 1540 O O . PRO A 1 199 ? -15.087 -5.002 -10.122 1.00 73.25 199 PRO A O 1
ATOM 1543 N N . ARG A 1 200 ? -14.359 -6.381 -8.480 1.00 81.62 200 ARG A N 1
ATOM 1544 C CA . ARG A 1 200 ? -15.540 -6.231 -7.617 1.00 81.62 200 ARG A CA 1
ATOM 1545 C C . ARG A 1 200 ? -15.572 -4.825 -7.033 1.00 81.62 200 ARG A C 1
ATOM 1547 O O . ARG A 1 200 ? -14.549 -4.354 -6.528 1.00 81.62 200 ARG A O 1
ATOM 1554 N N . ALA A 1 201 ? -16.715 -4.146 -7.086 1.00 77.94 201 ALA A N 1
ATOM 1555 C CA . ALA A 1 201 ? -16.815 -2.813 -6.508 1.00 77.94 201 ALA A CA 1
ATOM 1556 C C . ALA A 1 201 ? -16.837 -2.899 -4.974 1.00 77.94 201 ALA A C 1
ATOM 1558 O O . ALA A 1 201 ? -17.454 -3.791 -4.396 1.00 77.94 201 ALA A O 1
ATOM 1559 N N . LEU A 1 202 ? -16.137 -1.981 -4.311 1.00 78.44 202 LEU A N 1
ATOM 1560 C CA . LEU A 1 202 ? -16.081 -1.870 -2.860 1.00 78.44 202 LEU A CA 1
ATOM 1561 C C . LEU A 1 202 ? -16.679 -0.535 -2.426 1.00 78.44 202 LEU A C 1
ATOM 1563 O O . LEU A 1 202 ? -16.122 0.530 -2.711 1.00 78.44 202 LEU A O 1
ATOM 1567 N N . GLY A 1 203 ? -17.808 -0.619 -1.728 1.00 71.81 203 GLY A N 1
ATOM 1568 C CA . GLY A 1 203 ? -18.498 0.514 -1.128 1.00 71.81 203 GLY A CA 1
ATOM 1569 C C . GLY A 1 203 ? -18.224 0.651 0.359 1.00 71.81 203 GLY A C 1
ATOM 1570 O O . GLY A 1 203 ? -17.898 -0.317 1.043 1.00 71.81 203 GLY A O 1
ATOM 1571 N N . TRP A 1 204 ? -18.355 1.872 0.879 1.00 73.94 204 TRP A N 1
ATOM 1572 C CA . TRP A 1 204 ? -18.220 2.110 2.310 1.00 73.94 204 TRP A CA 1
ATOM 1573 C C . TRP A 1 204 ? -19.459 1.609 3.039 1.00 73.94 204 TRP A C 1
ATOM 1575 O O . TRP A 1 204 ? -20.553 2.154 2.879 1.00 73.94 204 TRP A O 1
ATOM 1585 N N . SER A 1 205 ? -19.279 0.625 3.913 1.00 61.16 205 SER A N 1
ATOM 1586 C CA . SER A 1 205 ? -20.328 0.282 4.858 1.00 61.16 205 SER A CA 1
ATOM 1587 C C . SER A 1 205 ? -20.189 1.190 6.077 1.00 61.16 205 SER A C 1
ATOM 1589 O O . SER A 1 205 ? -19.167 1.205 6.765 1.00 61.16 205 SER A O 1
ATOM 1591 N N . ALA A 1 206 ? -21.212 2.004 6.347 1.00 51.84 206 ALA A N 1
ATOM 1592 C CA . ALA A 1 206 ? -21.260 2.738 7.603 1.00 51.84 206 ALA A CA 1
ATOM 1593 C C . ALA A 1 206 ? -21.110 1.723 8.754 1.00 51.84 206 ALA A C 1
ATOM 1595 O O . ALA A 1 206 ? -21.859 0.740 8.781 1.00 51.84 206 ALA A O 1
ATOM 1596 N N . PRO A 1 207 ? -20.165 1.920 9.692 1.00 46.34 207 PRO A N 1
ATOM 1597 C CA . PRO A 1 207 ? -20.008 1.030 10.829 1.00 46.34 207 PRO A CA 1
ATOM 1598 C C . PRO A 1 207 ? -21.349 0.837 11.547 1.00 46.34 207 PRO A C 1
ATOM 1600 O O . PRO A 1 207 ? -21.826 1.750 12.213 1.00 46.34 207 PRO A O 1
ATOM 1603 N N . LYS A 1 208 ? -21.958 -0.354 11.463 1.00 39.59 208 LYS A N 1
ATOM 1604 C CA . LYS A 1 208 ? -23.089 -0.698 12.348 1.00 39.59 208 LYS A CA 1
ATOM 1605 C C . LYS A 1 208 ? -22.630 -0.869 13.806 1.00 39.59 208 LYS A C 1
ATOM 1607 O O . LYS A 1 208 ? -23.463 -0.890 14.705 1.00 39.59 208 LYS A O 1
ATOM 1612 N N . ARG A 1 209 ? -21.314 -0.987 14.040 1.00 39.91 209 ARG A N 1
ATOM 1613 C CA . ARG A 1 209 ? -20.657 -1.107 15.351 1.00 39.91 209 ARG A CA 1
ATOM 1614 C C . ARG A 1 209 ? -19.296 -0.417 15.362 1.00 39.91 209 ARG A C 1
ATOM 1616 O O . ARG A 1 209 ? -18.632 -0.332 14.323 1.00 39.91 209 ARG A O 1
ATOM 1623 N N . SER A 1 210 ? -18.893 0.061 16.538 1.00 38.06 210 SER A N 1
ATOM 1624 C CA . SER A 1 210 ? -17.628 0.770 16.730 1.00 38.06 210 SER A CA 1
ATOM 1625 C C . SER A 1 210 ? -16.429 -0.130 16.389 1.00 38.06 210 SER A C 1
ATOM 1627 O O . SER A 1 210 ? -16.489 -1.348 16.555 1.00 38.06 210 SER A O 1
ATOM 1629 N N . LEU A 1 211 ? -15.329 0.455 15.900 1.00 44.19 211 LEU A N 1
ATOM 1630 C CA . LEU A 1 211 ? -14.062 -0.255 15.638 1.00 44.19 211 LEU A CA 1
ATOM 1631 C C . LEU A 1 211 ? -13.521 -0.969 16.895 1.00 44.19 211 LEU A C 1
ATOM 1633 O O . LEU A 1 211 ? -12.916 -2.032 16.791 1.00 44.19 211 LEU A O 1
ATOM 1637 N N . VAL A 1 212 ? -13.832 -0.439 18.084 1.00 44.22 212 VAL A N 1
ATOM 1638 C CA . VAL A 1 212 ? -13.482 -1.027 19.387 1.00 44.22 212 VAL A CA 1
ATOM 1639 C C . VAL A 1 212 ? -14.172 -2.376 19.619 1.00 44.22 212 VAL A C 1
ATOM 1641 O O . VAL A 1 212 ? -13.572 -3.274 20.208 1.00 44.22 212 VAL A O 1
ATOM 1644 N N . ASP A 1 213 ? -15.398 -2.551 19.122 1.00 39.97 213 ASP A N 1
ATOM 1645 C CA . ASP A 1 213 ? -16.129 -3.816 19.254 1.00 39.97 213 ASP A CA 1
ATOM 1646 C C . ASP A 1 213 ? -15.591 -4.888 18.293 1.00 39.97 213 ASP A C 1
ATOM 1648 O O . ASP A 1 213 ? -15.619 -6.072 18.610 1.00 39.97 213 ASP A O 1
ATOM 1652 N N . ARG A 1 214 ? -15.029 -4.483 17.144 1.00 47.94 214 ARG A N 1
ATOM 1653 C CA . ARG A 1 214 ? -14.513 -5.409 16.118 1.00 47.94 214 ARG A CA 1
ATOM 1654 C C . ARG A 1 214 ? -13.161 -6.027 16.467 1.00 47.94 214 ARG A C 1
ATOM 1656 O O . ARG A 1 214 ? -12.932 -7.187 16.139 1.00 47.94 214 ARG A O 1
ATOM 1663 N N . GLY A 1 215 ? -12.296 -5.298 17.174 1.00 41.59 215 GLY A N 1
ATOM 1664 C CA . GLY A 1 215 ? -11.006 -5.831 17.635 1.00 41.59 215 GLY A CA 1
ATOM 1665 C C . GLY A 1 215 ? -11.135 -6.990 18.635 1.00 41.59 215 GLY A C 1
ATOM 1666 O O . GLY A 1 215 ? -10.215 -7.793 18.766 1.00 41.59 215 GLY A O 1
ATOM 1667 N N . ARG A 1 216 ? -12.282 -7.113 19.321 1.00 41.69 216 ARG A N 1
ATOM 1668 C CA . ARG A 1 216 ? -12.553 -8.208 20.269 1.00 41.69 216 ARG A CA 1
ATOM 1669 C C . ARG A 1 216 ? -12.965 -9.512 19.586 1.00 41.69 216 ARG A C 1
ATOM 1671 O O . ARG A 1 216 ? -12.549 -10.573 20.042 1.00 41.69 216 ARG A O 1
ATOM 1678 N N . ASP A 1 217 ? -13.728 -9.431 18.499 1.00 41.38 217 ASP A N 1
ATOM 1679 C CA . ASP A 1 217 ? -14.303 -10.611 17.841 1.00 41.38 217 ASP A CA 1
ATOM 1680 C C . ASP A 1 217 ? -13.320 -11.287 16.870 1.00 41.38 217 ASP A C 1
ATOM 1682 O O . ASP A 1 217 ? -13.285 -12.512 16.783 1.00 41.38 217 ASP A O 1
ATOM 1686 N N . VAL A 1 218 ? -12.476 -10.515 16.172 1.00 43.84 218 VAL A N 1
ATOM 1687 C CA . VAL A 1 218 ? -11.580 -11.042 15.117 1.00 43.84 218 VAL A CA 1
ATOM 1688 C C . VAL A 1 218 ? -10.419 -11.874 15.674 1.00 43.84 218 VAL A C 1
ATOM 1690 O O . VAL A 1 218 ? -9.879 -12.723 14.972 1.00 43.84 218 VAL A O 1
ATOM 1693 N N . LEU A 1 219 ? -10.029 -11.662 16.932 1.00 40.31 219 LEU A N 1
ATOM 1694 C CA . LEU A 1 219 ? -8.857 -12.326 17.505 1.00 40.31 219 LEU A CA 1
ATOM 1695 C C . LEU A 1 219 ? -9.197 -13.473 18.469 1.00 40.31 219 LEU A C 1
ATOM 1697 O O . LEU A 1 219 ? -8.285 -14.154 18.928 1.00 40.31 219 LEU A O 1
ATOM 1701 N N . GLY A 1 220 ? -10.469 -13.686 18.829 1.00 40.00 220 GLY A N 1
ATOM 1702 C CA . GLY A 1 220 ? -10.826 -14.666 19.866 1.00 40.00 220 GLY A CA 1
ATOM 1703 C C . GLY A 1 220 ? -10.092 -14.445 21.202 1.00 40.00 220 GLY A C 1
ATOM 1704 O O . GLY A 1 220 ? -9.972 -15.373 22.001 1.00 40.00 220 GLY A O 1
ATOM 1705 N N . ILE A 1 221 ? -9.567 -13.234 21.447 1.00 44.72 221 ILE A N 1
ATOM 1706 C CA . ILE A 1 221 ? -8.744 -12.917 22.619 1.00 44.72 221 ILE A CA 1
ATOM 1707 C C . ILE A 1 221 ? -9.674 -12.704 23.809 1.00 44.72 221 ILE A C 1
ATOM 1709 O O . ILE A 1 221 ? -10.069 -11.588 24.159 1.00 44.72 221 ILE A O 1
ATOM 1713 N N . GLY A 1 222 ? -9.987 -13.808 24.478 1.00 42.31 222 GLY A N 1
ATOM 1714 C CA . GLY A 1 222 ? -10.232 -13.773 25.906 1.00 42.31 222 GLY A CA 1
ATOM 1715 C C . GLY A 1 222 ? -8.942 -13.319 26.584 1.00 42.31 222 GLY A C 1
ATOM 1716 O O . GLY A 1 222 ? -8.013 -14.094 26.717 1.00 42.31 222 GLY A O 1
ATOM 1717 N N . ASN A 1 223 ? -8.892 -12.060 27.018 1.00 47.53 223 ASN A N 1
ATOM 1718 C CA . ASN A 1 223 ? -7.854 -11.495 27.888 1.00 47.53 223 ASN A CA 1
ATOM 1719 C C . ASN A 1 223 ? -6.520 -11.036 27.221 1.00 47.53 223 ASN A C 1
ATOM 1721 O O . ASN A 1 223 ? -5.645 -11.844 26.909 1.00 47.53 223 ASN A O 1
ATOM 1725 N N . PRO A 1 224 ? -6.278 -9.709 27.123 1.00 47.31 224 PRO A N 1
ATOM 1726 C CA . PRO A 1 224 ? -5.032 -9.105 26.617 1.00 47.31 224 PRO A CA 1
ATOM 1727 C C . PRO A 1 224 ? -3.739 -9.534 27.335 1.00 47.31 224 PRO A C 1
ATOM 1729 O O . PRO A 1 224 ? -2.644 -9.353 26.803 1.00 47.31 224 PRO A O 1
ATOM 1732 N N . LEU A 1 225 ? -3.844 -10.076 28.553 1.00 49.66 225 LEU A N 1
ATOM 1733 C CA . LEU A 1 225 ? -2.696 -10.534 29.339 1.00 49.66 225 LEU A CA 1
ATOM 1734 C C . LEU A 1 225 ? -2.095 -11.848 28.819 1.00 49.66 225 LEU A C 1
ATOM 1736 O O . LEU A 1 225 ? -0.904 -12.086 29.019 1.00 49.66 225 LEU A O 1
ATOM 1740 N N . GLU A 1 226 ? -2.881 -12.692 28.148 1.00 49.88 226 GLU A N 1
ATOM 1741 C CA . GLU A 1 226 ? -2.389 -13.966 27.606 1.00 49.88 226 GLU A CA 1
ATOM 1742 C C . GLU A 1 226 ? -1.570 -13.765 26.330 1.00 49.88 226 GLU A C 1
ATOM 1744 O O . GLU A 1 226 ? -0.532 -14.402 26.156 1.00 49.88 226 GLU A O 1
ATOM 1749 N N . PHE A 1 227 ? -1.969 -12.807 25.491 1.00 47.78 227 PHE A N 1
ATOM 1750 C CA . PHE A 1 227 ? -1.230 -12.446 24.282 1.00 47.78 227 PHE A CA 1
ATOM 1751 C C . PHE A 1 227 ? 0.156 -11.874 24.607 1.00 47.78 227 PHE A C 1
ATOM 1753 O O . PHE A 1 227 ? 1.144 -12.287 24.011 1.00 47.78 227 PHE A O 1
ATOM 1760 N N . ARG A 1 228 ? 0.253 -10.992 25.613 1.00 48.69 228 ARG A N 1
ATOM 1761 C CA . ARG A 1 228 ? 1.536 -10.419 26.051 1.00 48.69 228 ARG A CA 1
ATOM 1762 C C . ARG A 1 228 ? 2.513 -11.499 26.525 1.00 48.69 228 ARG A C 1
ATOM 1764 O O . ARG A 1 228 ? 3.662 -11.498 26.118 1.00 48.69 228 ARG A O 1
ATOM 1771 N N . ARG A 1 229 ? 2.026 -12.493 27.278 1.00 54.19 229 ARG A N 1
ATOM 1772 C CA . ARG A 1 229 ? 2.837 -13.650 27.702 1.00 54.19 229 ARG A CA 1
ATOM 1773 C C . ARG A 1 229 ? 3.299 -14.528 26.542 1.00 54.19 229 ARG A C 1
ATOM 1775 O O . ARG A 1 229 ? 4.324 -15.190 26.671 1.00 54.19 229 ARG A O 1
ATOM 1782 N N . LYS A 1 230 ? 2.528 -14.596 25.455 1.00 51.44 230 LYS A N 1
ATOM 1783 C CA . LYS A 1 230 ? 2.897 -15.366 24.266 1.00 51.44 230 LYS A CA 1
ATOM 1784 C C . LYS A 1 230 ? 3.945 -14.621 23.438 1.00 51.44 230 LYS A C 1
ATOM 1786 O O . LYS A 1 230 ? 4.946 -15.226 23.078 1.00 51.44 230 LYS A O 1
ATOM 1791 N N . LEU A 1 231 ? 3.757 -13.313 23.252 1.00 46.19 231 LEU A N 1
ATOM 1792 C CA . LEU A 1 231 ? 4.710 -12.454 22.555 1.00 46.19 231 LEU A CA 1
ATOM 1793 C C . LEU A 1 231 ? 6.059 -12.413 23.286 1.00 46.19 231 LEU A C 1
ATOM 1795 O O . LEU A 1 231 ? 7.072 -12.681 22.660 1.00 46.19 231 LEU A O 1
ATOM 1799 N N . ASP A 1 232 ? 6.056 -12.201 24.610 1.00 54.69 232 ASP A N 1
ATOM 1800 C CA . ASP A 1 232 ? 7.275 -12.151 25.435 1.00 54.69 232 ASP A CA 1
ATOM 1801 C C . ASP A 1 232 ? 8.078 -13.471 25.371 1.00 54.69 232 ASP A C 1
ATOM 1803 O O . ASP A 1 232 ? 9.307 -13.458 25.391 1.00 54.69 232 ASP A O 1
ATOM 1807 N N . ARG A 1 233 ? 7.400 -14.621 25.227 1.00 52.81 233 ARG A N 1
ATOM 1808 C CA . ARG A 1 233 ? 8.053 -15.932 25.039 1.00 52.81 233 ARG A CA 1
ATOM 1809 C C . ARG A 1 233 ? 8.658 -16.105 23.647 1.00 52.81 233 ARG A C 1
ATOM 1811 O O . ARG A 1 233 ? 9.692 -16.755 23.504 1.00 52.81 233 ARG A O 1
ATOM 1818 N N . GLU A 1 234 ? 8.017 -15.561 22.618 1.00 48.19 234 GLU A N 1
ATOM 1819 C CA . GLU A 1 234 ? 8.498 -15.646 21.236 1.00 48.19 234 GLU A CA 1
ATOM 1820 C C . GLU A 1 234 ? 9.696 -14.702 21.009 1.00 48.19 234 GLU A C 1
ATOM 1822 O O . GLU A 1 234 ? 10.673 -15.111 20.378 1.00 48.19 234 GLU A O 1
ATOM 1827 N N . THR A 1 235 ? 9.714 -13.510 21.623 1.00 45.84 235 THR A N 1
ATOM 1828 C CA . THR A 1 235 ? 10.893 -12.620 21.623 1.00 45.84 235 THR A CA 1
ATOM 1829 C C . THR A 1 235 ? 12.061 -13.161 22.450 1.00 45.84 235 THR A C 1
ATOM 1831 O O . THR A 1 235 ? 13.205 -13.019 22.019 1.00 45.84 235 THR A O 1
ATOM 1834 N N . GLU A 1 236 ? 11.821 -13.836 23.583 1.00 44.34 236 GLU A N 1
ATOM 1835 C CA . GLU A 1 236 ? 12.892 -14.527 24.328 1.00 44.34 236 GLU A CA 1
ATOM 1836 C C . GLU A 1 236 ? 13.507 -15.682 23.521 1.00 44.34 236 GLU A C 1
ATOM 1838 O O . GLU A 1 236 ? 14.721 -15.881 23.541 1.00 44.34 236 GLU A O 1
ATOM 1843 N N . THR A 1 237 ? 12.699 -16.411 22.746 1.00 42.62 237 THR A N 1
ATOM 1844 C CA . THR A 1 237 ? 13.192 -17.527 21.920 1.00 42.62 237 THR A CA 1
ATOM 1845 C C . THR A 1 237 ? 14.014 -17.031 20.720 1.00 42.62 237 THR A C 1
ATOM 1847 O O . THR A 1 237 ? 15.039 -17.626 20.375 1.00 42.62 237 THR A O 1
ATOM 1850 N N . ALA A 1 238 ? 13.628 -15.899 20.122 1.00 40.75 238 ALA A N 1
ATOM 1851 C CA . ALA A 1 238 ? 14.394 -15.256 19.053 1.00 40.75 238 ALA A CA 1
ATOM 1852 C C . ALA A 1 238 ? 15.742 -14.689 19.544 1.00 40.75 238 ALA A C 1
ATOM 1854 O O . ALA A 1 238 ? 16.731 -14.749 18.816 1.00 40.75 238 ALA A O 1
ATOM 1855 N N . ALA A 1 239 ? 15.812 -14.204 20.790 1.00 39.44 239 ALA A N 1
ATOM 1856 C CA . ALA A 1 239 ? 17.051 -13.700 21.387 1.00 39.44 239 ALA A CA 1
ATOM 1857 C C . ALA A 1 239 ? 18.051 -14.815 21.760 1.00 39.44 239 ALA A C 1
ATOM 1859 O O . ALA A 1 239 ? 19.257 -14.590 21.719 1.00 39.44 239 ALA A O 1
ATOM 1860 N N . ILE A 1 240 ? 17.572 -16.022 22.084 1.00 38.94 240 ILE A N 1
ATOM 1861 C CA . ILE A 1 240 ? 18.427 -17.172 22.444 1.00 38.94 240 ILE A CA 1
ATOM 1862 C C . ILE A 1 240 ? 18.995 -17.889 21.204 1.00 38.94 240 ILE A C 1
ATOM 1864 O O . ILE A 1 240 ? 20.000 -18.580 21.307 1.00 38.94 240 ILE A O 1
ATOM 1868 N N . THR A 1 241 ? 18.409 -17.693 20.020 1.00 37.69 241 THR A N 1
ATOM 1869 C CA . THR A 1 241 ? 18.873 -18.336 18.770 1.00 37.69 241 THR A CA 1
ATOM 1870 C C . THR A 1 241 ? 19.931 -17.499 18.019 1.00 37.69 241 THR A C 1
ATOM 1872 O O . THR A 1 241 ? 20.455 -17.933 16.997 1.00 37.69 241 THR A O 1
ATOM 1875 N N . LEU A 1 242 ? 20.272 -16.306 18.524 1.00 35.75 242 LEU A N 1
ATOM 1876 C CA . LEU A 1 242 ? 21.272 -15.387 17.950 1.00 35.75 242 LEU A CA 1
ATOM 1877 C C . LEU A 1 242 ? 22.516 -15.177 18.846 1.00 35.75 242 LEU A C 1
ATOM 1879 O O . LEU A 1 242 ? 23.276 -14.233 18.620 1.00 35.75 242 LEU A O 1
ATOM 1883 N N . LEU A 1 243 ? 22.746 -16.059 19.828 1.00 37.78 243 LEU A N 1
ATOM 1884 C CA . LEU A 1 243 ? 23.990 -16.178 20.609 1.00 37.78 243 LEU A CA 1
ATOM 1885 C C . LEU A 1 243 ? 24.603 -17.568 20.419 1.00 37.78 243 LEU A C 1
ATOM 1887 O O . LEU A 1 243 ? 25.852 -17.648 20.421 1.00 37.78 243 LEU A O 1
#

Foldseek 3Di:
DPDLAFCVVVVVVVQVVWAQFEEEDPQRLVVLVVCLVPFLLVLLLQLLLFFADPGKHKYKYAQDQQPPAGGGKIKIKIWHHDPPDRQKIKMWIWIAYPVGIDTFQKIKMARSVVSNVRSVCSVPPDDRDNVVSVVVLLVRIDIDGDPRSVVSQCVVPVRPPVSVVVSSCSNRRCSSSVSSVSSQVSQPQQWDFDDPDPNTYTYGRDPPDDPVVRVCPPPVDPDPVVVVVVVVVVVVVVVVVVD

Secondary structure (DSSP, 8-state):
-PPSS-HHHHHHHHHHHHSEEEEE-HHHHHHHHHHHHH-HHHHHTTGGG----SS-EEEEEESS-BTTTBTT-EEEEEEEE-TT-TTEEEEEEEEEETTEEEE-SEEEEEEHHHHHHHHHHHHHTS---HHHHHHHHHHHEEEEE-HHHHHHHHHHTTT-THHHHHHHHHHHTTHHHHHHHHHHHHSTTTEEEE-SSSSEEEEEPP-SS-HHHHHHHTT--S-HHHHHHHHHHHHHHHHHTT-